Protein AF-0000000079448900 (afdb_homodimer)

InterPro domains:
  IPR000072 PDGF/VEGF domain [PF00341] (24-99)
  IPR000072 PDGF/VEGF domain [PS50278] (11-104)
  IPR000072 PDGF/VEGF domain [SM00141] (22-101)
  IPR023581 Platelet-derived growth factor, conserved site [PS00249] (47-59)
  IPR029034 Cystine-knot cytokine [G3DSA:2.10.90.10] (6-102)
  IPR029034 Cystine-knot cytokine [SSF57501] (11-101)
  IPR036841 Vascular endothelial growth factor, heparin-binding domain superfamily [G3DSA:2.10.160.10] (103-142)
  IPR036841 Vascular endothelial growth factor, heparin-binding domain superfamily [SSF57593] (98-142)
  IPR050507 Platelet-derived/Vascular endothelial growth factor [PTHR12025] (9-101)

Solvent-accessible surface area (backbone atoms only — not comparable to full-atom values): 15991 Å² total; per-residue (Å²): 134,82,76,76,78,76,83,73,80,69,72,56,44,48,45,68,60,40,36,71,65,12,40,46,30,53,36,65,42,69,42,50,43,48,78,79,35,56,82,57,40,54,82,53,40,43,57,44,25,38,63,35,33,37,47,39,49,33,49,98,43,88,64,36,35,52,26,56,77,35,69,49,77,44,37,37,36,31,32,36,36,92,82,44,51,80,37,79,44,78,44,75,28,33,76,31,41,44,69,37,73,60,64,77,78,56,91,45,89,57,33,38,63,35,77,76,74,52,44,66,40,49,66,68,54,54,63,60,27,46,76,72,74,38,71,56,32,84,84,76,53,83,134,80,76,77,79,76,83,74,79,69,72,56,44,49,44,67,60,41,37,71,66,12,41,48,30,54,37,65,42,68,42,51,42,49,77,80,35,56,79,58,39,54,83,56,39,44,56,45,24,36,63,35,33,35,48,39,50,33,50,98,42,89,66,35,36,52,29,56,76,34,69,48,77,44,36,36,34,32,32,37,37,89,82,45,50,81,38,79,45,80,44,76,28,32,74,32,41,44,67,37,74,60,63,76,78,55,91,47,89,55,35,39,63,35,79,76,74,52,42,67,39,49,67,69,54,52,63,61,28,45,76,72,74,38,71,56,32,82,85,77,52,84

Structure (mmCIF, N/CA/C/O backbone):
data_AF-0000000079448900-model_v1
#
loop_
_entity.id
_entity.type
_entity.pdbx_description
1 polymer 'Platelet-derived growth factor (PDGF) family profile domain-containing protein'
#
loop_
_atom_site.group_PDB
_atom_site.id
_atom_site.type_symbol
_atom_site.label_atom_id
_atom_site.label_alt_id
_atom_site.label_comp_id
_atom_site.label_asym_id
_atom_site.label_entity_id
_atom_site.label_seq_id
_atom_site.pdbx_PDB_ins_code
_atom_site.Cartn_x
_atom_site.Cartn_y
_atom_site.Cartn_z
_atom_site.occupancy
_atom_site.B_iso_or_equiv
_atom_site.auth_seq_id
_atom_site.auth_comp_id
_atom_site.auth_asym_id
_atom_site.auth_atom_id
_atom_site.pdbx_PDB_model_num
ATOM 1 N N . SER A 1 1 ? -26.781 -28.422 -27.047 1 25.45 1 SER A N 1
ATOM 2 C CA . SER A 1 1 ? -25.547 -28.766 -26.375 1 25.45 1 SER A CA 1
ATOM 3 C C . SER A 1 1 ? -24.594 -27.578 -26.312 1 25.45 1 SER A C 1
ATOM 5 O O . SER A 1 1 ? -24 -27.203 -27.328 1 25.45 1 SER A O 1
ATOM 7 N N . GLY A 1 2 ? -24.797 -26.469 -25.703 1 30.3 2 GLY A N 1
ATOM 8 C CA . GLY A 1 2 ? -24.203 -25.141 -25.734 1 30.3 2 GLY A CA 1
ATOM 9 C C . GLY A 1 2 ? -22.766 -25.125 -25.25 1 30.3 2 GLY A C 1
ATOM 10 O O . GLY A 1 2 ? -22.469 -25.594 -24.156 1 30.3 2 GLY A O 1
ATOM 11 N N . VAL A 1 3 ? -21.75 -25.25 -26.219 1 35.22 3 VAL A N 1
ATOM 12 C CA . VAL A 1 3 ? -20.312 -25.297 -25.984 1 35.22 3 VAL A CA 1
ATOM 13 C C . VAL A 1 3 ? -19.906 -24.188 -25.016 1 35.22 3 VAL A C 1
ATOM 15 O O . VAL A 1 3 ? -20.391 -23.047 -25.141 1 35.22 3 VAL A O 1
ATOM 18 N N . PRO A 1 4 ? -19.625 -24.391 -23.734 1 40.16 4 PRO A N 1
ATOM 19 C CA . PRO A 1 4 ? -19.156 -23.328 -22.828 1 40.16 4 PRO A CA 1
ATOM 20 C C . PRO A 1 4 ? -18.078 -22.453 -23.453 1 40.16 4 PRO A C 1
ATOM 22 O O . PRO A 1 4 ? -17.312 -22.922 -24.297 1 40.16 4 PRO A O 1
ATOM 25 N N . GLY A 1 5 ? -18.266 -21.172 -23.781 1 36.78 5 GLY A N 1
ATOM 26 C CA . GLY A 1 5 ? -17.375 -20.172 -24.359 1 36.78 5 GLY A CA 1
ATOM 27 C C . GLY A 1 5 ? -15.922 -20.344 -23.953 1 36.78 5 GLY A C 1
ATOM 28 O O . GLY A 1 5 ? -15.641 -20.953 -22.906 1 36.78 5 GLY A O 1
ATOM 29 N N . GLY A 1 6 ? -14.891 -20.422 -24.875 1 36.66 6 GLY A N 1
ATOM 30 C CA . GLY A 1 6 ? -13.445 -20.547 -24.891 1 36.66 6 GLY A CA 1
ATOM 31 C C . GLY A 1 6 ? -12.766 -19.812 -23.75 1 36.66 6 GLY A C 1
ATOM 32 O O . GLY A 1 6 ? -13.25 -18.766 -23.297 1 36.66 6 GLY A O 1
ATOM 33 N N . ALA A 1 7 ? -12.227 -20.359 -22.719 1 43.84 7 ALA A N 1
ATOM 34 C CA . ALA A 1 7 ? -11.242 -19.781 -21.812 1 43.84 7 ALA A CA 1
ATOM 35 C C . ALA A 1 7 ? -10.391 -18.734 -22.516 1 43.84 7 ALA A C 1
ATOM 37 O O . ALA A 1 7 ? -9.625 -19.062 -23.438 1 43.84 7 ALA A O 1
ATOM 38 N N . GLY A 1 8 ? -10.766 -17.531 -23 1 42.56 8 GLY A N 1
ATOM 39 C CA . GLY A 1 8 ? -10.031 -16.484 -23.688 1 42.56 8 GLY A CA 1
ATOM 40 C C . GLY A 1 8 ? -8.578 -16.406 -23.266 1 42.56 8 GLY A C 1
ATOM 41 O O . GLY A 1 8 ? -8.258 -16.516 -22.078 1 42.56 8 GLY A O 1
ATOM 42 N N . HIS A 1 9 ? -7.629 -16.859 -24.062 1 51.09 9 HIS A N 1
ATOM 43 C CA . HIS A 1 9 ? -6.176 -16.766 -24 1 51.09 9 HIS A CA 1
ATOM 44 C C . HIS A 1 9 ? -5.746 -15.391 -23.469 1 51.09 9 HIS A C 1
ATOM 46 O O . HIS A 1 9 ? -5.914 -14.383 -24.156 1 51.09 9 HIS A O 1
ATOM 52 N N . GLN A 1 10 ? -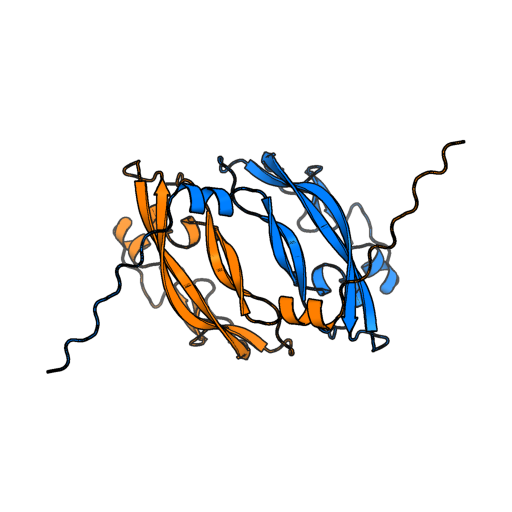5.984 -14.992 -22.344 1 66.12 10 GLN A N 1
ATOM 53 C CA . GLN A 1 10 ? -5.504 -13.695 -21.891 1 66.12 10 GLN A CA 1
ATOM 54 C C . GLN A 1 10 ? -4.008 -13.531 -22.141 1 66.12 10 GLN A C 1
ATOM 56 O O . GLN A 1 10 ? -3.211 -14.391 -21.766 1 66.12 10 GLN A O 1
ATOM 61 N N . GLU A 1 11 ? -3.645 -12.812 -23.188 1 82.56 11 GLU A N 1
ATOM 62 C CA . GLU A 1 11 ? -2.268 -12.461 -23.516 1 82.56 11 GLU A CA 1
ATOM 63 C C . GLU A 1 11 ? -1.501 -12 -22.281 1 82.56 11 GLU A C 1
ATOM 65 O O . GLU A 1 11 ? -2.039 -11.266 -21.453 1 82.56 11 GLU A O 1
ATOM 70 N N . ALA A 1 12 ? -0.331 -12.617 -22.156 1 90.56 12 ALA A N 1
ATOM 71 C CA . ALA A 1 12 ? 0.548 -12.25 -21.047 1 90.56 12 ALA A CA 1
ATOM 72 C C . ALA A 1 12 ? 1.071 -10.828 -21.219 1 90.56 12 ALA A C 1
ATOM 74 O O . ALA A 1 12 ? 1.365 -10.391 -22.328 1 90.56 12 ALA A O 1
ATOM 75 N N . GLN A 1 13 ? 0.988 -10.086 -20.188 1 93.88 13 GLN A N 1
ATOM 76 C CA . GLN A 1 13 ? 1.679 -8.805 -20.203 1 93.88 13 GLN A CA 1
ATOM 77 C C . GLN A 1 13 ? 3.182 -8.984 -20.391 1 93.88 13 GLN A C 1
ATOM 79 O O . GLN A 1 13 ? 3.811 -9.758 -19.656 1 93.88 13 GLN A O 1
ATOM 84 N N . GLY A 1 14 ? 3.736 -8.328 -21.344 1 94.88 14 GLY A N 1
ATOM 85 C CA . GLY A 1 14 ? 5.141 -8.484 -21.688 1 94.88 14 GLY A CA 1
ATOM 86 C C . GLY A 1 14 ? 6.078 -8.047 -20.578 1 94.88 14 GLY A C 1
ATOM 87 O O . GLY A 1 14 ? 5.734 -7.168 -19.781 1 94.88 14 GLY A O 1
ATOM 88 N N . TRP A 1 15 ? 7.219 -8.531 -20.609 1 93.25 15 TRP A N 1
ATOM 89 C CA . TRP A 1 15 ? 8.203 -8.297 -19.562 1 93.25 15 TRP A CA 1
ATOM 90 C C . TRP A 1 15 ? 8.539 -6.816 -19.438 1 93.25 15 TRP A C 1
ATOM 92 O O . TRP A 1 15 ? 8.602 -6.277 -18.344 1 93.25 15 TRP A O 1
ATOM 102 N N . MET A 1 16 ? 8.789 -6.195 -20.531 1 94.94 16 MET A N 1
ATOM 103 C CA . MET A 1 16 ? 9.18 -4.793 -20.5 1 94.94 16 MET A CA 1
ATOM 104 C C . MET A 1 16 ? 8.078 -3.932 -19.891 1 94.94 16 MET A C 1
ATOM 106 O O . MET A 1 16 ? 8.359 -2.984 -19.156 1 94.94 16 MET A O 1
ATOM 110 N N . GLU A 1 17 ? 6.895 -4.25 -20.234 1 95.5 17 GLU A N 1
ATOM 111 C CA . GLU A 1 17 ? 5.762 -3.506 -19.688 1 95.5 17 GLU A CA 1
ATOM 112 C C . GLU A 1 17 ? 5.648 -3.715 -18.188 1 95.5 17 GLU A C 1
ATOM 114 O O . GLU A 1 17 ? 5.477 -2.754 -17.422 1 95.5 17 GLU A O 1
ATOM 119 N N . VAL A 1 18 ? 5.766 -4.973 -17.812 1 96.12 18 VAL A N 1
ATOM 120 C CA . VAL A 1 18 ? 5.684 -5.301 -16.391 1 96.12 18 VAL A CA 1
ATOM 121 C C . VAL A 1 18 ? 6.805 -4.598 -15.633 1 96.12 18 VAL A C 1
ATOM 123 O O . VAL A 1 18 ? 6.57 -3.994 -14.578 1 96.12 18 VAL A O 1
ATOM 126 N N . TYR A 1 19 ? 7.992 -4.582 -16.203 1 94.62 19 TYR A N 1
ATOM 127 C CA . TYR A 1 19 ? 9.156 -3.975 -15.57 1 94.62 19 TYR A CA 1
ATOM 128 C C . TYR A 1 19 ? 8.977 -2.465 -15.445 1 94.62 19 TYR A C 1
ATOM 130 O O . TYR A 1 19 ? 9.203 -1.895 -14.383 1 94.62 19 TYR A O 1
ATOM 138 N N . ASN A 1 20 ? 8.555 -1.821 -16.469 1 96.44 20 ASN A N 1
ATOM 139 C CA . ASN A 1 20 ? 8.414 -0.37 -16.5 1 96.44 20 ASN A CA 1
ATOM 140 C C . ASN A 1 20 ? 7.371 0.111 -15.492 1 96.44 20 ASN A C 1
ATOM 142 O O . ASN A 1 20 ? 7.508 1.194 -14.922 1 96.44 20 ASN A O 1
ATOM 146 N N . ARG A 1 21 ? 6.477 -0.696 -15.219 1 97.25 21 ARG A N 1
ATOM 147 C CA . ARG A 1 21 ? 5.387 -0.298 -14.328 1 97.25 21 ARG A CA 1
ATOM 148 C C . ARG A 1 21 ? 5.691 -0.674 -12.883 1 97.25 21 ARG A C 1
ATOM 150 O O . ARG A 1 21 ? 4.953 -0.302 -11.969 1 97.25 21 ARG A O 1
ATOM 157 N N . SER A 1 22 ? 6.781 -1.406 -12.758 1 97.31 22 SER A N 1
ATOM 158 C CA . SER A 1 22 ? 6.957 -1.938 -11.406 1 97.31 22 SER A CA 1
ATOM 159 C C . SER A 1 22 ? 8.234 -1.413 -10.766 1 97.31 22 SER A C 1
ATOM 161 O O . SER A 1 22 ? 8.43 -1.548 -9.555 1 97.31 22 SER A O 1
ATOM 163 N N . PHE A 1 23 ? 9.109 -0.815 -11.578 1 96.62 23 PHE A N 1
ATOM 164 C CA . PHE A 1 23 ? 10.375 -0.34 -11.023 1 96.62 23 PHE A CA 1
ATOM 165 C C . PHE A 1 23 ? 10.141 0.822 -10.062 1 96.62 23 PHE A C 1
ATOM 167 O O . PHE A 1 23 ? 9.102 1.484 -10.125 1 96.62 23 PHE A O 1
ATOM 174 N N . CYS A 1 24 ? 11.062 1.11 -9.219 1 97.69 24 CYS A N 1
ATOM 175 C CA . CYS A 1 24 ? 11.039 2.152 -8.195 1 97.69 24 CYS A CA 1
ATOM 176 C C . CYS A 1 24 ? 10.742 3.514 -8.812 1 97.69 24 CYS A C 1
ATOM 178 O O . CYS A 1 24 ? 11.57 4.066 -9.539 1 97.69 24 CYS A O 1
ATOM 180 N N . GLN A 1 25 ? 9.562 4.059 -8.5 1 98.19 25 GLN A N 1
ATOM 181 C CA . GLN A 1 25 ? 9.102 5.336 -9.039 1 98.19 25 GLN A CA 1
ATOM 182 C C . GLN A 1 25 ? 7.941 5.891 -8.219 1 98.19 25 GLN A C 1
ATOM 184 O O . GLN A 1 25 ? 7.309 5.16 -7.453 1 98.19 25 GLN A O 1
ATOM 189 N N . PRO A 1 26 ? 7.699 7.203 -8.328 1 98.38 26 PRO A N 1
ATOM 190 C CA . PRO A 1 26 ? 6.496 7.734 -7.684 1 98.38 26 PRO A CA 1
ATOM 191 C C . PRO A 1 26 ? 5.211 7.145 -8.258 1 98.38 26 PRO A C 1
ATOM 193 O O . PRO A 1 26 ? 5.016 7.137 -9.477 1 98.38 26 PRO A O 1
ATOM 196 N N . LYS A 1 27 ? 4.391 6.625 -7.465 1 98.31 27 LYS A N 1
ATOM 197 C CA . LYS A 1 27 ? 3.107 6.055 -7.867 1 98.31 27 LYS A CA 1
ATOM 198 C C . LYS A 1 27 ? 1.989 6.504 -6.93 1 98.31 27 LYS A C 1
ATOM 200 O O . LYS A 1 27 ? 2.227 6.754 -5.746 1 98.31 27 LYS A O 1
ATOM 205 N N . GLU A 1 28 ? 0.885 6.645 -7.469 1 97.38 28 GLU A N 1
ATOM 206 C CA . GLU A 1 28 ? -0.26 7.023 -6.645 1 97.38 28 GLU A CA 1
ATOM 207 C C . GLU A 1 28 ? -0.663 5.895 -5.703 1 97.38 28 GLU A C 1
ATOM 209 O O . GLU A 1 28 ? -0.741 4.734 -6.117 1 97.38 28 GLU A O 1
ATOM 214 N N . MET A 1 29 ? -0.898 6.207 -4.496 1 97.44 29 MET A N 1
ATOM 215 C CA . MET A 1 29 ? -1.4 5.266 -3.5 1 97.44 29 MET A CA 1
ATOM 216 C C . MET A 1 29 ? -2.312 5.965 -2.496 1 97.44 29 MET A C 1
ATOM 218 O O . MET A 1 29 ? -2.326 7.195 -2.418 1 97.44 29 MET A O 1
ATOM 222 N N . LEU A 1 30 ? -3.051 5.164 -1.856 1 97.44 30 LEU A N 1
ATOM 223 C CA . LEU A 1 30 ? -3.98 5.723 -0.88 1 97.44 30 LEU A CA 1
ATOM 224 C C . LEU A 1 30 ? -3.361 5.742 0.513 1 97.44 30 LEU A C 1
ATOM 226 O O . LEU A 1 30 ? -2.805 4.738 0.962 1 97.44 30 LEU A O 1
ATOM 230 N N . VAL A 1 31 ? -3.404 6.887 1.192 1 94.56 31 VAL A N 1
ATOM 231 C CA . VAL A 1 31 ? -2.803 7.074 2.51 1 94.56 31 VAL A CA 1
ATOM 232 C C . VAL A 1 31 ? -3.861 7.555 3.498 1 94.56 31 VAL A C 1
ATOM 234 O O . VAL A 1 31 ? -4.555 8.539 3.244 1 94.56 31 VAL A O 1
ATOM 237 N N . PRO A 1 32 ? -3.988 6.812 4.617 1 92.19 32 PRO A N 1
ATOM 238 C CA . PRO A 1 32 ? -4.938 7.305 5.621 1 92.19 32 PRO A CA 1
ATOM 239 C C . PRO A 1 32 ? -4.609 8.711 6.105 1 92.19 32 PRO A C 1
ATOM 241 O O . PRO A 1 32 ? -3.457 9 6.434 1 92.19 32 PRO A O 1
ATOM 244 N N . VAL A 1 33 ? -5.609 9.555 6.188 1 90.25 33 VAL A N 1
ATOM 245 C CA . VAL A 1 33 ? -5.41 10.93 6.641 1 90.25 33 VAL A CA 1
ATOM 246 C C . VAL A 1 33 ? -4.871 10.922 8.07 1 90.25 33 VAL A C 1
ATOM 248 O O . VAL A 1 33 ? -4.023 11.75 8.422 1 90.25 33 VAL A O 1
ATOM 251 N N . SER A 1 34 ? -5.301 9.961 8.828 1 85 34 SER A N 1
ATOM 252 C CA . SER A 1 34 ? -4.926 9.883 10.234 1 85 34 SER A CA 1
ATOM 253 C C . SER A 1 34 ? -3.441 9.586 10.398 1 85 34 SER A C 1
ATOM 255 O O . SER A 1 34 ? -2.848 9.898 11.43 1 85 34 SER A O 1
ATOM 257 N N . GLU A 1 35 ? -2.889 8.891 9.43 1 84.19 35 GLU A N 1
ATOM 258 C CA . GLU A 1 35 ? -1.455 8.617 9.477 1 84.19 35 GLU A CA 1
ATOM 259 C C . GLU A 1 35 ? -0.642 9.875 9.188 1 84.19 35 GLU A C 1
ATOM 261 O O . GLU A 1 35 ? 0.43 10.078 9.758 1 84.19 35 GLU A O 1
ATOM 266 N N . GLU A 1 36 ? -1.13 10.695 8.312 1 86.62 36 GLU A N 1
ATOM 267 C CA . GLU A 1 36 ? -0.446 11.922 7.906 1 86.62 36 GLU A CA 1
ATOM 268 C C . GLU A 1 36 ? -0.714 13.055 8.891 1 86.62 36 GLU A C 1
ATOM 270 O O . GLU A 1 36 ? 0.127 13.938 9.07 1 86.62 36 GLU A O 1
ATOM 275 N N . HIS A 1 37 ? -1.922 13.016 9.445 1 83.5 37 HIS A N 1
ATOM 276 C CA . HIS A 1 37 ? -2.365 14.039 10.375 1 83.5 37 HIS A CA 1
ATOM 277 C C . HIS A 1 37 ? -2.955 13.422 11.641 1 83.5 37 HIS A C 1
ATOM 279 O O . HIS A 1 37 ? -4.16 13.523 11.875 1 83.5 37 HIS A O 1
ATOM 285 N N . PRO A 1 38 ? -2.061 12.859 12.391 1 76.12 38 PRO A N 1
ATOM 286 C CA . PRO A 1 38 ? -2.535 12.141 13.578 1 76.12 38 PRO A CA 1
ATOM 287 C C . PRO A 1 38 ? -3.314 13.039 14.531 1 76.12 38 PRO A C 1
ATOM 289 O O . PRO A 1 38 ? -4.156 12.547 15.289 1 76.12 38 PRO A O 1
ATOM 292 N N . ALA A 1 39 ? -2.906 14.242 14.586 1 69.19 39 ALA A N 1
ATOM 293 C CA . ALA A 1 39 ? -3.549 15.172 15.516 1 69.19 39 ALA A CA 1
ATOM 294 C C . ALA A 1 39 ? -4.969 15.492 15.07 1 69.19 39 ALA A C 1
ATOM 296 O O . ALA A 1 39 ? -5.789 15.953 15.867 1 69.19 39 ALA A O 1
ATOM 297 N N . GLU A 1 40 ? -5.156 15.398 13.75 1 62.69 40 GLU A N 1
ATOM 298 C CA . GLU A 1 40 ? -6.477 15.727 13.227 1 62.69 40 GLU A CA 1
ATOM 299 C C . GLU A 1 40 ? -7.48 14.609 13.523 1 62.69 40 GLU A C 1
ATOM 301 O O . GLU A 1 40 ? -8.633 14.688 13.094 1 62.69 40 GLU A O 1
ATOM 306 N N . VAL A 1 41 ? -7.074 13.594 14.219 1 54.09 41 VAL A N 1
ATOM 307 C CA . VAL A 1 41 ? -7.703 12.289 14.375 1 54.09 41 VAL A CA 1
ATOM 308 C C . VAL A 1 41 ? -9.148 12.461 14.844 1 54.09 41 VAL A C 1
ATOM 310 O O . VAL A 1 41 ? -9.844 11.477 15.102 1 54.09 41 VAL A O 1
ATOM 313 N N . GLU A 1 42 ? -9.547 13.719 15.133 1 54.66 42 GLU A N 1
ATOM 314 C CA . GLU A 1 42 ? -10.938 13.367 15.406 1 54.66 42 GLU A CA 1
ATOM 315 C C . GLU A 1 42 ? -11.586 12.711 14.188 1 54.66 42 GLU A C 1
ATOM 317 O O . GLU A 1 42 ? -11.68 13.32 13.125 1 54.66 42 GLU A O 1
ATOM 322 N N . HIS A 1 43 ? -11.469 11.305 14.203 1 55.88 43 HIS A N 1
ATOM 323 C CA . HIS A 1 43 ? -11.672 10.07 13.461 1 55.88 43 HIS A CA 1
ATOM 324 C C . HIS A 1 43 ? -12.594 10.289 12.266 1 55.88 43 HIS A C 1
ATOM 326 O O . HIS A 1 43 ? -12.664 9.445 11.367 1 55.88 43 HIS A O 1
ATOM 332 N N . LEU A 1 44 ? -13.133 11.711 12.156 1 68.94 44 LEU A N 1
ATOM 333 C CA . LEU A 1 44 ? -14.203 11.594 11.172 1 68.94 44 LEU A CA 1
ATOM 334 C C . LEU A 1 44 ? -13.914 12.461 9.953 1 68.94 44 LEU A C 1
ATOM 336 O O . LEU A 1 44 ? -14.484 13.547 9.812 1 68.94 44 LEU A O 1
ATOM 340 N N . LEU A 1 45 ? -12.719 12.398 9.328 1 81.94 45 LEU A N 1
ATOM 341 C CA . LEU A 1 45 ? -12.562 13.156 8.094 1 81.94 45 LEU A CA 1
ATOM 342 C C . LEU A 1 45 ? -13.047 12.352 6.895 1 81.94 45 LEU A C 1
ATOM 344 O O . LEU A 1 45 ? -13.016 11.117 6.918 1 81.94 45 LEU A O 1
ATOM 348 N N . ALA A 1 46 ? -13.641 13.172 6.039 1 88.19 46 ALA A N 1
ATOM 349 C CA . ALA A 1 46 ? -14.102 12.586 4.781 1 88.19 46 ALA A CA 1
ATOM 350 C C . ALA A 1 46 ? -13.414 13.25 3.59 1 88.19 46 ALA A C 1
ATOM 352 O O . ALA A 1 46 ? -13.555 14.461 3.381 1 88.19 46 ALA A O 1
ATOM 353 N N . PRO A 1 47 ? -12.766 12.508 2.734 1 91.31 47 PRO A N 1
ATOM 354 C CA . PRO A 1 47 ? -12.477 11.086 2.926 1 91.31 47 PRO A CA 1
ATOM 355 C C . PRO A 1 47 ? -11.438 10.836 4.02 1 91.31 47 PRO A C 1
ATOM 357 O O . PRO A 1 47 ? -10.742 11.766 4.438 1 91.31 47 PRO A O 1
ATOM 360 N N . SER A 1 48 ? -11.43 9.586 4.484 1 90.81 48 SER A N 1
ATOM 361 C CA . SER A 1 48 ? -10.5 9.234 5.559 1 90.81 48 SER A CA 1
ATOM 362 C C . SER A 1 48 ? -9.141 8.836 5.004 1 90.81 48 SER A C 1
ATOM 364 O O . SER A 1 48 ? -8.195 8.594 5.766 1 90.81 48 SER A O 1
ATOM 366 N N . CYS A 1 49 ? -9.016 8.656 3.689 1 94.56 49 CYS A N 1
ATOM 367 C CA . CYS A 1 49 ? -7.746 8.438 3.012 1 94.56 49 CYS A CA 1
ATOM 368 C C . CYS A 1 49 ? -7.637 9.305 1.766 1 94.56 49 CYS A C 1
ATOM 370 O O . CYS A 1 49 ? -8.648 9.789 1.249 1 94.56 49 CYS A O 1
ATOM 372 N N . VAL A 1 50 ? -6.43 9.57 1.318 1 96.19 50 VAL A N 1
ATOM 373 C CA . VAL A 1 50 ? -6.234 10.461 0.18 1 96.19 50 VAL A CA 1
ATOM 374 C C . VAL A 1 50 ? -5.23 9.844 -0.793 1 96.19 50 VAL A C 1
ATOM 376 O O . VAL A 1 50 ? -4.348 9.086 -0.388 1 96.19 50 VAL A O 1
ATOM 379 N N . PRO A 1 51 ? -5.434 10.094 -2.096 1 97.81 51 PRO A N 1
ATOM 380 C CA . PRO A 1 51 ? -4.461 9.641 -3.092 1 97.81 51 PRO A CA 1
ATOM 381 C C . PRO A 1 51 ? -3.203 10.508 -3.121 1 97.81 51 PRO A C 1
ATOM 383 O O . PRO A 1 51 ? -3.291 11.727 -3.311 1 97.81 51 PRO A O 1
ATOM 386 N N . LEU A 1 52 ? -2.08 9.922 -2.887 1 97.88 52 LEU A N 1
ATOM 387 C CA . LEU A 1 52 ? -0.801 10.617 -2.908 1 97.88 52 LEU A CA 1
ATOM 388 C C . LEU A 1 52 ? 0.214 9.875 -3.764 1 97.88 52 LEU A C 1
ATOM 390 O O . LEU A 1 52 ? 0.197 8.641 -3.82 1 97.88 52 LEU A O 1
ATOM 394 N N . ARG A 1 53 ? 1.017 10.641 -4.379 1 98.06 53 ARG A N 1
ATOM 395 C CA . ARG A 1 53 ? 2.148 10.008 -5.047 1 98.06 53 ARG A CA 1
ATOM 396 C C . ARG A 1 53 ? 3.275 9.719 -4.059 1 98.06 53 ARG A C 1
ATOM 398 O O . ARG A 1 53 ? 3.793 10.633 -3.414 1 98.06 53 ARG A O 1
ATOM 405 N N . ARG A 1 54 ? 3.635 8.445 -3.926 1 97.56 54 ARG A N 1
ATOM 406 C CA . ARG A 1 54 ? 4.715 7.988 -3.055 1 97.56 54 ARG A CA 1
ATOM 407 C C . ARG A 1 54 ? 5.617 6.992 -3.775 1 97.56 54 ARG A C 1
ATOM 409 O O . ARG A 1 54 ? 5.168 6.277 -4.672 1 97.56 54 ARG A O 1
ATOM 416 N N . CYS A 1 55 ? 6.848 7.004 -3.379 1 97.5 55 CYS A N 1
ATOM 417 C CA . CYS A 1 55 ? 7.781 6.066 -3.992 1 97.5 55 CYS A CA 1
ATOM 418 C C . CYS A 1 55 ? 7.383 4.625 -3.693 1 97.5 55 CYS A C 1
ATOM 420 O O . CYS A 1 55 ? 7.23 4.246 -2.531 1 97.5 55 CYS A O 1
ATOM 422 N N . ALA A 1 56 ? 7.188 3.857 -4.727 1 97.31 56 ALA A N 1
ATOM 423 C CA . ALA A 1 56 ? 6.809 2.449 -4.664 1 97.31 56 ALA A CA 1
ATOM 424 C C . ALA A 1 56 ? 7.469 1.652 -5.785 1 97.31 56 ALA A C 1
ATOM 426 O O . ALA A 1 56 ? 7.996 2.23 -6.738 1 97.31 56 ALA A O 1
ATOM 427 N N . GLY A 1 57 ? 7.34 0.368 -5.625 1 96.19 57 GLY A N 1
ATOM 428 C CA . GLY A 1 57 ? 7.961 -0.518 -6.602 1 96.19 57 GLY A CA 1
ATOM 429 C C . GLY A 1 57 ? 9.188 -1.233 -6.062 1 96.19 57 GLY A C 1
ATOM 430 O O . GLY A 1 57 ? 9.461 -1.179 -4.863 1 96.19 57 GLY A O 1
ATOM 431 N N . CYS A 1 58 ? 9.828 -1.983 -7.004 1 94.88 58 CYS A N 1
ATOM 432 C CA . CYS A 1 58 ? 10.938 -2.832 -6.57 1 94.88 58 CYS A CA 1
ATOM 433 C C . CYS A 1 58 ? 12.242 -2.404 -7.227 1 94.88 58 CYS A C 1
ATOM 435 O O . CYS A 1 58 ? 12.234 -1.724 -8.258 1 94.88 58 CYS A O 1
ATOM 437 N N . CYS A 1 59 ? 13.312 -2.723 -6.566 1 93.75 59 CYS A N 1
ATOM 438 C CA . CYS A 1 59 ? 14.664 -2.471 -7.055 1 93.75 59 CYS A CA 1
ATOM 439 C C . CYS A 1 59 ? 15.281 -3.74 -7.633 1 93.75 59 CYS A C 1
ATOM 441 O O . CYS A 1 59 ? 14.703 -4.824 -7.512 1 93.75 59 CYS A O 1
ATOM 443 N N . ALA A 1 60 ? 16.375 -3.625 -8.398 1 85.75 60 ALA A N 1
ATOM 444 C CA . ALA A 1 60 ? 17.031 -4.758 -9.039 1 85.75 60 ALA A CA 1
ATOM 445 C C . ALA A 1 60 ? 17.641 -5.699 -8 1 85.75 60 ALA A C 1
ATOM 447 O O . ALA A 1 60 ? 17.719 -6.91 -8.227 1 85.75 60 ALA A O 1
ATOM 448 N N . ASP A 1 61 ? 18 -5.09 -6.926 1 81.56 61 ASP A N 1
ATOM 449 C CA . ASP A 1 61 ? 18.656 -5.859 -5.863 1 81.56 61 ASP A CA 1
ATOM 450 C C . ASP A 1 61 ? 17.828 -5.832 -4.582 1 81.56 61 ASP A C 1
ATOM 452 O O . ASP A 1 61 ? 17.25 -4.793 -4.227 1 81.56 61 ASP A O 1
ATOM 456 N N . GLU A 1 62 ? 17.766 -6.941 -3.916 1 77.44 62 GLU A N 1
ATOM 457 C CA . GLU A 1 62 ? 16.984 -7.055 -2.688 1 77.44 62 GLU A CA 1
ATOM 458 C C . GLU A 1 62 ? 17.578 -6.195 -1.575 1 77.44 62 GLU A C 1
ATOM 460 O O . GLU A 1 62 ? 16.891 -5.816 -0.633 1 77.44 62 GLU A O 1
ATOM 465 N N . GLY A 1 63 ? 18.859 -5.938 -1.728 1 82.81 63 GLY A N 1
ATOM 466 C CA . GLY A 1 63 ? 19.516 -5.102 -0.736 1 82.81 63 GLY A CA 1
ATOM 467 C C . GLY A 1 63 ? 19.188 -3.627 -0.896 1 82.81 63 GLY A C 1
ATOM 468 O O . GLY A 1 63 ? 19.594 -2.807 -0.062 1 82.81 63 GLY A O 1
ATOM 469 N N . LEU A 1 64 ? 18.547 -3.314 -1.946 1 88.88 64 LEU A N 1
ATOM 470 C CA . LEU A 1 64 ? 18.234 -1.918 -2.223 1 88.88 64 LEU A CA 1
ATOM 471 C C . LEU A 1 64 ? 16.797 -1.603 -1.818 1 88.88 64 LEU A C 1
ATOM 473 O O . LEU A 1 64 ? 15.938 -2.49 -1.81 1 88.88 64 LEU A O 1
ATOM 477 N N . GLN A 1 65 ? 16.562 -0.388 -1.382 1 91.19 65 GLN A N 1
ATOM 478 C CA . GLN A 1 65 ? 15.234 0.099 -1.032 1 91.19 65 GLN A CA 1
ATOM 479 C C . GLN A 1 65 ? 14.836 1.291 -1.899 1 91.19 65 GLN A C 1
ATOM 481 O O . GLN A 1 65 ? 15.68 2.123 -2.24 1 91.19 65 GLN A O 1
ATOM 486 N N . CYS A 1 66 ? 13.609 1.372 -2.285 1 94.69 66 CYS A N 1
ATOM 487 C CA . CYS A 1 66 ? 13.062 2.477 -3.066 1 94.69 66 CYS A CA 1
ATOM 488 C C . CYS A 1 66 ? 12.742 3.67 -2.174 1 94.69 66 CYS A C 1
ATOM 490 O O . CYS A 1 66 ? 11.82 3.607 -1.352 1 94.69 66 CYS A O 1
ATOM 492 N N . VAL A 1 67 ? 13.531 4.809 -2.33 1 93.81 67 VAL A N 1
ATOM 493 C CA . VAL A 1 67 ? 13.398 5.926 -1.401 1 93.81 67 VAL A CA 1
ATOM 494 C C . VAL A 1 67 ? 13.172 7.219 -2.18 1 93.81 67 VAL A C 1
ATOM 496 O O . VAL A 1 67 ? 13.633 7.359 -3.312 1 93.81 67 VAL A O 1
ATOM 499 N N . PRO A 1 68 ? 12.438 8.227 -1.596 1 93.94 68 PRO A N 1
ATOM 500 C CA . PRO A 1 68 ? 12.234 9.508 -2.277 1 93.94 68 PRO A CA 1
ATOM 501 C C . PRO A 1 68 ? 13.492 10.367 -2.301 1 93.94 68 PRO A C 1
ATOM 503 O O . PRO A 1 68 ? 14.258 10.375 -1.335 1 93.94 68 PRO A O 1
ATOM 506 N N . THR A 1 69 ? 13.695 11.039 -3.363 1 94.12 69 THR A N 1
ATOM 507 C CA . THR A 1 69 ? 14.812 11.977 -3.465 1 94.12 69 THR A CA 1
ATOM 508 C C . THR A 1 69 ? 14.305 13.398 -3.67 1 94.12 69 THR A C 1
ATOM 510 O O . THR A 1 69 ? 15.055 14.359 -3.518 1 94.12 69 THR A O 1
ATOM 513 N N . ARG A 1 70 ? 13.07 13.492 -4.082 1 96.31 70 ARG A N 1
ATOM 514 C CA . ARG A 1 70 ? 12.414 14.789 -4.227 1 96.31 70 ARG A CA 1
ATOM 515 C C . ARG A 1 70 ? 10.961 14.719 -3.756 1 96.31 70 ARG A C 1
ATOM 517 O O . ARG A 1 70 ? 10.266 13.734 -4.012 1 96.31 70 ARG A O 1
ATOM 524 N N . MET A 1 71 ? 10.617 15.75 -3.111 1 95.56 71 MET A N 1
ATOM 525 C CA . MET A 1 71 ? 9.266 15.789 -2.549 1 95.56 71 MET A CA 1
ATOM 526 C C . MET A 1 71 ? 8.68 17.188 -2.65 1 95.56 71 MET A C 1
ATOM 528 O O . MET A 1 71 ? 9.398 18.156 -2.893 1 95.56 71 MET A O 1
ATOM 532 N N . HIS A 1 72 ? 7.355 17.281 -2.533 1 95.62 72 HIS A N 1
ATOM 533 C CA . HIS A 1 72 ? 6.664 18.562 -2.488 1 95.62 72 HIS A CA 1
ATOM 534 C C . HIS A 1 72 ? 5.344 18.453 -1.738 1 95.62 72 HIS A C 1
ATOM 536 O O . HIS A 1 72 ? 4.844 17.344 -1.515 1 95.62 72 HIS A O 1
ATOM 542 N N . VAL A 1 73 ? 4.887 19.547 -1.388 1 95.81 73 VAL A N 1
ATOM 543 C CA . VAL A 1 73 ? 3.676 19.578 -0.574 1 95.81 73 VAL A CA 1
ATOM 544 C C . VAL A 1 73 ? 2.459 19.812 -1.468 1 95.81 73 VAL A C 1
ATOM 546 O O . VAL A 1 73 ? 2.506 20.641 -2.391 1 95.81 73 VAL A O 1
ATOM 549 N N . VAL A 1 74 ? 1.412 19.141 -1.232 1 96.31 74 VAL A N 1
ATOM 550 C CA . VAL A 1 74 ? 0.122 19.344 -1.885 1 96.31 74 VAL A CA 1
ATOM 551 C C . VAL A 1 74 ? -0.956 19.594 -0.834 1 96.31 74 VAL A C 1
ATOM 553 O O . VAL A 1 74 ? -0.843 19.141 0.305 1 96.31 74 VAL A O 1
ATOM 556 N N . VAL A 1 75 ? -1.893 20.359 -1.266 1 96 75 VAL A N 1
ATOM 557 C CA . VAL A 1 75 ? -2.996 20.641 -0.356 1 96 75 VAL A CA 1
ATOM 558 C C . VAL A 1 75 ? -4.281 20.016 -0.883 1 96 75 VAL A C 1
ATOM 560 O O . VAL A 1 75 ? -4.59 20.109 -2.072 1 96 75 VAL A O 1
ATOM 563 N N . MET A 1 76 ? -5.016 19.328 -0.042 1 94.94 76 MET A N 1
ATOM 564 C CA . MET A 1 76 ? -6.258 18.672 -0.42 1 94.94 76 MET A CA 1
ATOM 565 C C . MET A 1 76 ? -7.398 19.078 0.509 1 94.94 76 MET A C 1
ATOM 567 O O . MET A 1 76 ? -7.184 19.281 1.704 1 94.94 76 MET A O 1
ATOM 571 N N . GLU A 1 77 ? -8.539 19.141 -0.172 1 92.62 77 GLU A N 1
ATOM 572 C CA . GLU A 1 77 ? -9.734 19.469 0.593 1 92.62 77 GLU A CA 1
ATOM 573 C C . GLU A 1 77 ? -10.367 18.234 1.207 1 92.62 77 GLU A C 1
ATOM 575 O O . GLU A 1 77 ? -10.547 17.219 0.523 1 92.62 77 GLU A O 1
ATOM 580 N N . VAL A 1 78 ? -10.656 18.359 2.436 1 91 78 VAL A N 1
ATOM 581 C CA . VAL A 1 78 ? -11.367 17.297 3.148 1 91 78 VAL A CA 1
ATOM 582 C C . VAL A 1 78 ? -12.531 17.891 3.936 1 91 78 VAL A C 1
ATOM 584 O O . VAL A 1 78 ? -12.625 19.109 4.082 1 91 78 VAL A O 1
ATOM 587 N N . MET A 1 79 ? -13.375 17.031 4.297 1 87.81 79 MET A N 1
ATOM 588 C CA . MET A 1 79 ? -14.508 17.469 5.105 1 87.81 79 MET A CA 1
ATOM 589 C C . MET A 1 79 ? -14.469 16.844 6.492 1 87.81 79 MET A C 1
ATOM 591 O O . MET A 1 79 ? -14.102 15.672 6.637 1 87.81 79 MET A O 1
ATOM 595 N N . GLY A 1 80 ? -14.844 17.625 7.395 1 81 80 GLY A N 1
ATOM 596 C CA . GLY A 1 80 ? -15.016 17.094 8.742 1 81 80 GLY A CA 1
ATOM 597 C C . GLY A 1 80 ? -13.969 17.609 9.719 1 81 80 GLY A C 1
ATOM 598 O O . GLY A 1 80 ? -13.43 18.703 9.539 1 81 80 GLY A O 1
ATOM 599 N N . GLY A 1 81 ? -13.805 16.875 10.797 1 64.81 81 GLY A N 1
ATOM 600 C CA . GLY A 1 81 ? -12.898 17.266 11.859 1 64.81 81 GLY A CA 1
ATOM 601 C C . GLY A 1 81 ? -13.578 18.047 12.969 1 64.81 81 GLY A C 1
ATOM 602 O O . GLY A 1 81 ? -14.805 18.016 13.094 1 64.81 81 GLY A O 1
ATOM 603 N N . ARG A 1 82 ? -12.797 18.484 13.828 1 62.44 82 ARG A N 1
ATOM 604 C CA . ARG A 1 82 ? -13.266 19.156 15.031 1 62.44 82 ARG A CA 1
ATOM 605 C C . ARG A 1 82 ? -14.258 20.266 14.688 1 62.44 82 ARG A C 1
ATOM 607 O O . ARG A 1 82 ? -15.289 20.406 15.352 1 62.44 82 ARG A O 1
ATOM 614 N N . ALA A 1 83 ? -13.859 20.969 13.703 1 61.28 83 ALA A N 1
ATOM 615 C CA . ALA A 1 83 ? -14.664 22.156 13.422 1 61.28 83 ALA A CA 1
ATOM 616 C C . ALA A 1 83 ? -15.797 21.828 12.461 1 61.28 83 ALA A C 1
ATOM 618 O O . ALA A 1 83 ? -16.75 22.609 12.336 1 61.28 83 ALA A O 1
ATOM 619 N N . GLY A 1 84 ? -15.781 20.656 12.016 1 68.38 84 GLY A N 1
ATOM 620 C CA . GLY A 1 84 ? -16.766 20.375 10.984 1 68.38 84 GLY A CA 1
ATOM 621 C C . GLY A 1 84 ? -16.531 21.156 9.703 1 68.38 84 GLY A C 1
ATOM 622 O O . GLY A 1 84 ? -15.641 22 9.641 1 68.38 84 GLY A O 1
ATOM 623 N N . GLY A 1 85 ? -16.906 20.797 8.578 1 80.81 85 GLY A N 1
ATOM 624 C CA . GLY A 1 85 ? -16.859 21.562 7.344 1 80.81 85 GLY A CA 1
ATOM 625 C C . GLY A 1 85 ? -15.68 21.203 6.465 1 80.81 85 GLY A C 1
ATOM 626 O O . GLY A 1 85 ? -15.148 20.094 6.547 1 80.81 85 GLY A O 1
ATOM 627 N N . GLU A 1 86 ? -15.398 22.125 5.598 1 86.25 86 GLU A N 1
ATOM 628 C CA . GLU A 1 86 ? -14.32 21.969 4.629 1 86.25 86 GLU A CA 1
ATOM 629 C C . GLU A 1 86 ? -12.977 22.375 5.227 1 86.25 86 GLU A C 1
ATOM 631 O O . GLU A 1 86 ? -12.867 23.406 5.883 1 86.25 86 GLU A O 1
ATOM 636 N N . ARG A 1 87 ? -12.062 21.5 5.012 1 87.5 87 ARG A N 1
ATOM 637 C CA . ARG A 1 87 ? -10.711 21.766 5.496 1 87.5 87 ARG A CA 1
ATOM 638 C C . ARG A 1 87 ? -9.68 21.469 4.414 1 87.5 87 ARG A C 1
ATOM 640 O O . ARG A 1 87 ? -9.859 20.562 3.604 1 87.5 87 ARG A O 1
ATOM 647 N N . ASN A 1 88 ? -8.688 22.328 4.461 1 90 88 ASN A N 1
ATOM 648 C CA . ASN A 1 88 ? -7.547 22.094 3.582 1 90 88 ASN A CA 1
ATOM 649 C C . ASN A 1 88 ? -6.352 21.531 4.352 1 90 88 ASN A C 1
ATOM 651 O O . ASN A 1 88 ? -5.848 22.172 5.273 1 90 88 ASN A O 1
ATOM 655 N N . LEU A 1 89 ? -5.992 20.391 3.998 1 89.5 89 LEU A N 1
ATOM 656 C CA . LEU A 1 89 ? -4.879 19.75 4.684 1 89.5 89 LEU A CA 1
ATOM 657 C C . LEU A 1 89 ? -3.682 19.594 3.754 1 89.5 89 LEU A C 1
ATOM 659 O O . LEU A 1 89 ? -3.844 19.281 2.57 1 89.5 89 LEU A O 1
ATOM 663 N N . ALA A 1 90 ? -2.5 19.781 4.297 1 92.88 90 ALA A N 1
ATOM 664 C CA . ALA A 1 90 ? -1.263 19.641 3.531 1 92.88 90 ALA A CA 1
ATOM 665 C C . ALA A 1 90 ? -0.706 18.219 3.631 1 92.88 90 ALA A C 1
ATOM 667 O O . ALA A 1 90 ? -0.712 17.625 4.707 1 92.88 90 ALA A O 1
ATOM 668 N N . PHE A 1 91 ? -0.257 17.672 2.51 1 93.94 91 PHE A N 1
ATOM 669 C CA . PHE A 1 91 ? 0.357 16.344 2.434 1 93.94 91 PHE A CA 1
ATOM 670 C C . PHE A 1 91 ? 1.661 16.406 1.646 1 93.94 91 PHE A C 1
ATOM 672 O O . PHE A 1 91 ? 1.907 17.359 0.907 1 93.94 91 PHE A O 1
ATOM 679 N N . VAL A 1 92 ? 2.402 15.414 1.825 1 94 92 VAL A N 1
ATOM 680 C CA . VAL A 1 92 ? 3.666 15.336 1.101 1 94 92 VAL A CA 1
ATOM 681 C C . VAL A 1 92 ? 3.549 14.32 -0.032 1 94 92 VAL A C 1
ATOM 683 O O . VAL A 1 92 ? 3.092 13.195 0.181 1 94 92 VAL A O 1
ATOM 686 N N . GLU A 1 93 ? 3.969 14.758 -1.206 1 96.88 93 GLU A N 1
ATOM 687 C CA . GLU A 1 93 ? 4.082 13.852 -2.344 1 96.88 93 GLU A CA 1
ATOM 688 C C . GLU A 1 93 ? 5.539 13.68 -2.771 1 96.88 93 GLU A C 1
ATOM 690 O O . GLU A 1 93 ? 6.363 14.57 -2.547 1 96.88 93 GLU A O 1
ATOM 695 N N . HIS A 1 94 ? 5.793 12.562 -3.295 1 96.81 94 HIS A N 1
ATOM 696 C CA . HIS A 1 94 ? 7.117 12.273 -3.832 1 96.81 94 HIS A CA 1
ATOM 697 C C . HIS A 1 94 ? 7.168 12.523 -5.336 1 96.81 94 HIS A C 1
ATOM 699 O O . HIS A 1 94 ? 6.254 12.133 -6.066 1 96.81 94 HIS A O 1
ATOM 705 N N . SER A 1 95 ? 8.25 13.188 -5.762 1 97.88 95 SER A N 1
ATOM 706 C CA . SER A 1 95 ? 8.344 13.516 -7.18 1 97.88 95 SER A CA 1
ATOM 707 C C . SER A 1 95 ? 9.484 12.758 -7.848 1 97.88 95 SER A C 1
ATOM 709 O O . SER A 1 95 ? 9.555 12.68 -9.078 1 97.88 95 SER A O 1
ATOM 711 N N . ALA A 1 96 ? 10.383 12.242 -7.016 1 97.94 96 ALA A N 1
ATOM 712 C CA . ALA A 1 96 ? 11.484 11.438 -7.535 1 97.94 96 ALA A CA 1
ATOM 713 C C . ALA A 1 96 ? 11.898 10.367 -6.527 1 97.94 96 ALA A C 1
ATOM 715 O O . ALA A 1 96 ? 11.766 10.562 -5.316 1 97.94 96 ALA A O 1
ATOM 716 N N . CYS A 1 97 ? 12.367 9.258 -7.043 1 97.62 97 CYS A N 1
ATOM 717 C CA . CYS A 1 97 ? 12.742 8.117 -6.215 1 97.62 97 CYS A CA 1
ATOM 718 C C . CYS A 1 97 ? 14.055 7.504 -6.691 1 97.62 97 CYS A C 1
ATOM 720 O O . CYS A 1 97 ? 14.453 7.703 -7.84 1 97.62 97 CYS A O 1
ATOM 722 N N . GLU A 1 98 ? 14.68 6.863 -5.816 1 95.62 98 GLU A N 1
ATOM 723 C CA . GLU A 1 98 ? 15.891 6.113 -6.156 1 95.62 98 GLU A CA 1
ATOM 724 C C . GLU A 1 98 ? 16.016 4.855 -5.301 1 95.62 98 GLU A C 1
ATOM 726 O O . GLU A 1 98 ? 15.5 4.801 -4.184 1 95.62 98 GLU A O 1
ATOM 731 N N . CYS A 1 99 ? 16.609 3.811 -5.855 1 95 99 CYS A N 1
ATOM 732 C CA . CYS A 1 99 ? 16.984 2.629 -5.09 1 95 99 CYS A CA 1
ATOM 733 C C . CYS A 1 99 ? 18.312 2.855 -4.359 1 95 99 CYS A C 1
ATOM 735 O O . CYS A 1 99 ? 19.328 3.139 -4.988 1 95 99 CYS A O 1
ATOM 737 N N . ARG A 1 100 ? 18.234 2.803 -3.072 1 92.69 100 ARG A N 1
ATOM 738 C CA . ARG A 1 100 ? 19.406 3.01 -2.225 1 92.69 100 ARG A CA 1
ATOM 739 C C . ARG A 1 100 ? 19.578 1.863 -1.233 1 92.69 100 ARG A C 1
ATOM 741 O O . ARG A 1 100 ? 18.609 1.154 -0.929 1 92.69 100 ARG A O 1
ATOM 748 N N . PRO A 1 101 ? 20.766 1.696 -0.827 1 89.75 101 PRO A N 1
ATOM 749 C CA . PRO A 1 101 ? 20.969 0.651 0.18 1 89.75 101 PRO A CA 1
ATOM 750 C C . PRO A 1 101 ? 20.094 0.845 1.412 1 89.75 101 PRO A C 1
ATOM 752 O O . PRO A 1 101 ? 19.859 1.979 1.843 1 89.75 101 PRO A O 1
ATOM 755 N N . SER A 1 102 ? 19.562 -0.27 1.856 1 86.31 102 SER A N 1
ATOM 756 C CA . SER A 1 102 ? 18.688 -0.208 3.023 1 86.31 102 SER A CA 1
ATOM 757 C C . SER A 1 102 ? 19.438 0.285 4.254 1 86.31 102 SER A C 1
ATOM 759 O O . SER A 1 102 ? 20.609 -0.04 4.441 1 86.31 102 SER A O 1
ATOM 761 N N . CYS A 1 103 ? 18.656 1.051 5.094 1 83 103 CYS A N 1
ATOM 762 C CA . CYS A 1 103 ? 19.234 1.564 6.328 1 83 103 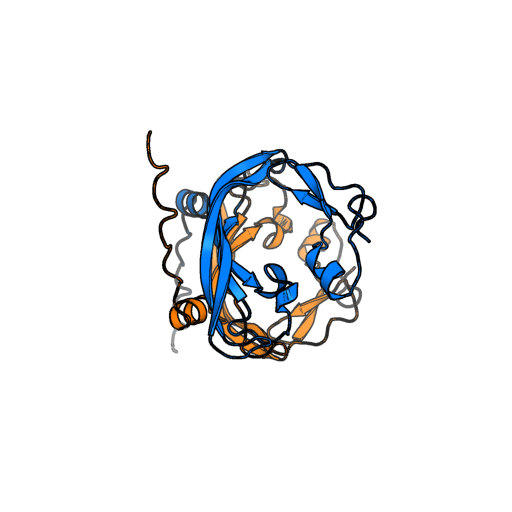CYS A CA 1
ATOM 763 C C . CYS A 1 103 ? 19.109 0.546 7.453 1 83 103 CYS A C 1
ATOM 765 O O . CYS A 1 103 ? 18.156 -0.24 7.484 1 83 103 CYS A O 1
ATOM 767 N N . PRO A 1 104 ? 20.109 0.433 8.312 1 83.12 104 PRO A N 1
ATOM 768 C CA . PRO A 1 104 ? 19.938 -0.437 9.484 1 83.12 104 PRO A CA 1
ATOM 769 C C . PRO A 1 104 ? 18.734 -0.052 10.344 1 83.12 104 PRO A C 1
ATOM 771 O O . PRO A 1 104 ? 18.391 1.128 10.422 1 83.12 104 PRO A O 1
ATOM 774 N N . PRO A 1 105 ? 18 -1.059 10.805 1 83.38 105 PRO A N 1
ATOM 775 C CA . PRO A 1 105 ? 16.859 -0.724 11.656 1 83.38 105 PRO A CA 1
ATOM 776 C C . PRO A 1 105 ? 17.25 0.1 12.883 1 83.38 105 PRO A C 1
ATOM 778 O O . PRO A 1 105 ? 18.391 0.027 13.336 1 83.38 105 PRO A O 1
ATOM 781 N N . CYS A 1 106 ? 16.203 0.891 13.305 1 87.19 106 CYS A N 1
ATOM 782 C CA . CYS A 1 106 ? 16.438 1.658 14.523 1 87.19 106 CYS A CA 1
ATOM 783 C C . CYS A 1 106 ? 16.469 0.748 15.742 1 87.19 106 CYS A C 1
ATOM 785 O O . CYS A 1 106 ? 15.75 -0.259 15.781 1 87.19 106 CYS A O 1
ATOM 787 N N . SER A 1 107 ? 17.297 0.976 16.641 1 83.19 107 SER A N 1
ATOM 788 C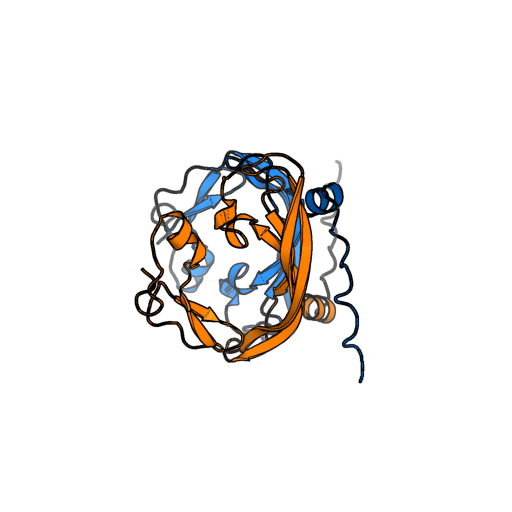 CA . SER A 1 107 ? 17.438 0.183 17.859 1 83.19 107 SER A CA 1
ATOM 789 C C . SER A 1 107 ? 16.188 0.273 18.734 1 83.19 107 SER A C 1
ATOM 791 O O . SER A 1 107 ? 15.867 -0.669 19.453 1 83.19 107 SER A O 1
ATOM 793 N N . ASP A 1 108 ? 15.539 1.397 18.656 1 85 108 ASP A N 1
ATOM 794 C CA . ASP A 1 108 ? 14.359 1.672 19.469 1 85 108 ASP A CA 1
ATOM 795 C C . ASP A 1 108 ? 13.078 1.575 18.641 1 85 108 ASP A C 1
ATOM 797 O O . ASP A 1 108 ? 12.938 2.275 17.641 1 85 108 ASP A O 1
ATOM 801 N N . LYS A 1 109 ? 12.125 0.775 19.047 1 84.06 109 LYS A N 1
ATOM 802 C CA . LYS A 1 109 ? 10.891 0.547 18.297 1 84.06 109 LYS A CA 1
ATOM 803 C C . LYS A 1 109 ? 10.055 1.823 18.219 1 84.06 109 LYS A C 1
ATOM 805 O O . LYS A 1 109 ? 9.156 1.929 17.391 1 84.06 109 LYS A O 1
ATOM 810 N N . ARG A 1 110 ? 10.383 2.777 19.078 1 84.62 110 ARG A N 1
ATOM 811 C CA . ARG A 1 110 ? 9.641 4.031 19.094 1 84.62 110 ARG A CA 1
ATOM 812 C C . ARG A 1 110 ? 10.172 5 18.047 1 84.62 110 ARG A C 1
ATOM 814 O O . ARG A 1 110 ? 9.602 6.078 17.844 1 84.62 110 ARG A O 1
ATOM 821 N N . ARG A 1 111 ? 11.203 4.5 17.422 1 85.62 111 ARG A N 1
ATOM 822 C CA . ARG A 1 111 ? 11.812 5.355 16.406 1 85.62 111 ARG A CA 1
ATOM 823 C C . ARG A 1 111 ? 11.586 4.797 15 1 85.62 111 ARG A C 1
ATOM 825 O O . ARG A 1 111 ? 11.344 3.6 14.836 1 85.62 111 ARG A O 1
ATOM 832 N N . ARG A 1 112 ? 11.492 5.738 14.102 1 82.69 112 ARG A N 1
ATOM 833 C CA . ARG A 1 112 ? 11.367 5.367 12.695 1 82.69 112 ARG A CA 1
ATOM 834 C C . ARG A 1 112 ? 12.516 5.93 11.875 1 82.69 112 ARG A C 1
ATOM 836 O O . ARG A 1 112 ? 12.992 7.035 12.133 1 82.69 112 ARG A O 1
ATOM 843 N N . GLN A 1 113 ? 12.898 5.121 10.961 1 83.81 113 GLN A N 1
ATOM 844 C CA . GLN A 1 113 ? 14.016 5.496 10.102 1 83.81 113 GLN A CA 1
ATOM 845 C C . GLN A 1 113 ? 13.555 6.383 8.953 1 83.81 113 GLN A C 1
ATOM 847 O O . GLN A 1 113 ? 12.516 6.117 8.336 1 83.81 113 GLN A O 1
ATOM 852 N N . ASP A 1 114 ? 14.32 7.473 8.875 1 76.44 114 ASP A N 1
ATOM 853 C CA . ASP A 1 114 ? 14.125 8.281 7.68 1 76.44 114 ASP A CA 1
ATOM 854 C C . ASP A 1 114 ? 14.742 7.617 6.453 1 76.44 114 ASP A C 1
ATOM 856 O O . ASP A 1 114 ? 15.945 7.352 6.43 1 76.44 114 ASP A O 1
ATOM 860 N N . PRO A 1 115 ? 13.969 7.375 5.539 1 73.31 115 PRO A N 1
ATOM 861 C CA . PRO A 1 115 ? 14.5 6.625 4.398 1 73.31 115 PRO A CA 1
ATOM 862 C C . PRO A 1 115 ? 15.57 7.398 3.635 1 73.31 115 PRO A C 1
ATOM 864 O O . PRO A 1 115 ? 16.406 6.793 2.959 1 73.31 115 PRO A O 1
ATOM 867 N N . GLN A 1 116 ? 15.539 8.75 3.764 1 73.75 116 GLN A N 1
ATOM 868 C CA . GLN A 1 116 ? 16.5 9.555 3.01 1 73.75 116 GLN A CA 1
ATOM 869 C C . GLN A 1 116 ? 17.797 9.719 3.779 1 73.75 116 GLN A C 1
ATOM 871 O O . GLN A 1 116 ? 18.875 9.664 3.193 1 73.75 116 GLN A O 1
ATOM 876 N N . THR A 1 117 ? 17.656 9.867 5.043 1 78 117 THR A N 1
ATOM 877 C CA . THR A 1 117 ? 18.844 10.219 5.816 1 78 117 THR A CA 1
ATOM 878 C C . THR A 1 117 ? 19.281 9.062 6.707 1 78 117 THR A C 1
ATOM 880 O O . THR A 1 117 ? 20.359 9.102 7.305 1 78 117 THR A O 1
ATOM 883 N N . CYS A 1 118 ? 18.531 8.008 6.77 1 85.62 118 CYS A N 1
ATOM 884 C CA . CYS A 1 118 ? 18.734 6.836 7.617 1 85.62 118 CYS A CA 1
ATOM 885 C C . CYS A 1 118 ? 18.75 7.227 9.086 1 85.62 118 CYS A C 1
ATOM 887 O O . CYS A 1 118 ? 19.094 6.41 9.945 1 85.62 118 CYS A O 1
ATOM 889 N N . GLN A 1 119 ? 18.391 8.445 9.266 1 85.06 119 GLN A N 1
ATOM 890 C CA . GLN A 1 119 ? 18.328 8.891 10.656 1 85.06 119 GLN A CA 1
ATOM 891 C C . GLN A 1 119 ? 17.094 8.328 11.352 1 85.06 119 GLN A C 1
ATOM 893 O O . GLN A 1 119 ? 16.047 8.141 10.727 1 85.06 119 GLN A O 1
ATOM 898 N N . CYS A 1 120 ? 17.234 7.949 12.648 1 87.31 120 CYS A N 1
ATOM 899 C CA . CYS A 1 120 ? 16.125 7.453 13.453 1 87.31 120 CYS A CA 1
ATOM 900 C C . CYS A 1 120 ? 15.469 8.586 14.234 1 87.31 120 CYS A C 1
ATOM 902 O O . CYS A 1 120 ? 16.141 9.344 14.93 1 87.31 120 CYS A O 1
ATOM 904 N N . ARG A 1 121 ? 14.172 8.781 13.906 1 85.62 121 ARG A N 1
ATOM 905 C CA . ARG A 1 121 ? 13.398 9.805 14.602 1 85.62 121 ARG A CA 1
ATOM 906 C C . ARG A 1 121 ? 12.219 9.195 15.352 1 85.62 121 ARG A C 1
ATOM 908 O O . ARG A 1 121 ? 11.789 8.078 15.039 1 85.62 121 ARG A O 1
ATOM 915 N N . CYS A 1 122 ? 11.711 9.961 16.359 1 84.56 122 CYS A N 1
ATOM 916 C CA . CYS A 1 122 ? 10.57 9.484 17.141 1 84.56 122 CYS A CA 1
ATOM 917 C C . CYS A 1 122 ? 9.32 9.406 16.266 1 84.56 122 CYS A C 1
ATOM 919 O O . CYS A 1 122 ? 9.039 10.32 15.484 1 84.56 122 CYS A O 1
ATOM 921 N N . ARG A 1 123 ? 8.641 8.281 16.281 1 79.31 123 ARG A N 1
ATOM 922 C CA . ARG A 1 123 ? 7.387 8.094 15.555 1 79.31 123 ARG A CA 1
ATOM 923 C C . ARG A 1 123 ? 6.34 9.102 16 1 79.31 123 ARG A C 1
ATOM 925 O O . ARG A 1 123 ? 5.59 9.633 15.18 1 79.31 123 ARG A O 1
ATOM 932 N N . ARG A 1 124 ? 6.379 9.359 17.359 1 74.31 124 ARG A N 1
ATOM 933 C CA . ARG A 1 124 ? 5.41 10.297 17.922 1 74.31 124 ARG A CA 1
ATOM 934 C C . ARG A 1 124 ? 5.816 11.734 17.609 1 74.31 124 ARG A C 1
ATOM 936 O O . ARG A 1 124 ? 6.992 12.094 17.719 1 74.31 124 ARG A O 1
ATOM 943 N N . ARG A 1 125 ? 4.82 12.477 17.125 1 72.25 125 ARG A N 1
ATOM 944 C CA . ARG A 1 125 ? 5.125 13.883 16.859 1 72.25 125 ARG A CA 1
ATOM 945 C C . ARG A 1 125 ? 4.926 14.727 18.125 1 72.25 125 ARG A C 1
ATOM 947 O O . ARG A 1 125 ? 4.121 14.375 18.984 1 72.25 125 ARG A O 1
ATOM 954 N N . SER A 1 126 ? 5.793 15.75 18.234 1 74.12 126 SER A N 1
ATOM 955 C CA . SER A 1 126 ? 5.758 16.656 19.375 1 74.12 126 SER A CA 1
ATOM 956 C C . SER A 1 126 ? 4.359 17.219 19.594 1 74.12 126 SER A C 1
ATOM 958 O O . SER A 1 126 ? 3.928 17.391 20.734 1 74.12 126 SER A O 1
ATOM 960 N N . GLN A 1 127 ? 3.709 17.406 18.5 1 70.31 127 GLN A N 1
ATOM 961 C CA . GLN A 1 127 ? 2.393 18.031 18.594 1 70.31 127 GLN A CA 1
ATOM 962 C C . GLN A 1 127 ? 1.422 17.156 19.375 1 70.31 127 GLN A C 1
ATOM 964 O O . GLN A 1 127 ? 0.615 17.656 20.156 1 70.31 127 GLN A O 1
ATOM 969 N N . HIS A 1 128 ? 1.524 15.906 19.141 1 71.5 128 HIS A N 1
ATOM 970 C CA . HIS A 1 128 ? 0.679 14.961 19.875 1 71.5 128 HIS A CA 1
ATOM 971 C C . HIS A 1 128 ? 0.878 15.086 21.375 1 71.5 128 HIS A C 1
ATOM 973 O O . HIS A 1 128 ? -0.088 15.031 22.141 1 71.5 128 HIS A O 1
ATOM 979 N N . CYS A 1 129 ? 2.09 15.203 21.734 1 74.88 129 CYS A N 1
ATOM 980 C CA . CYS A 1 129 ? 2.416 15.352 23.156 1 74.88 129 CYS A CA 1
ATOM 981 C C . CYS A 1 129 ? 1.969 16.719 23.672 1 74.88 129 CYS A C 1
ATOM 983 O O . CYS A 1 129 ? 1.42 16.812 24.766 1 74.88 129 CYS A O 1
ATOM 985 N N . GLN A 1 130 ? 2.109 17.734 22.875 1 75.5 130 GLN A N 1
ATOM 986 C CA . GLN A 1 130 ? 1.751 19.094 23.281 1 75.5 130 GLN A CA 1
ATOM 987 C C . GLN A 1 130 ? 0.252 19.203 23.547 1 75.5 130 GLN A C 1
ATOM 989 O O . GLN A 1 130 ? -0.168 19.859 24.5 1 75.5 130 GLN A O 1
ATOM 994 N N . ASP A 1 131 ? -0.467 18.516 22.781 1 70.88 131 ASP A N 1
ATOM 995 C CA . ASP A 1 131 ? -1.919 18.547 22.922 1 70.88 131 ASP A CA 1
ATOM 996 C C . ASP A 1 131 ? -2.355 17.953 24.25 1 70.88 131 ASP A C 1
ATOM 998 O O . ASP A 1 131 ? -3.418 18.297 24.781 1 70.88 131 ASP A O 1
ATOM 1002 N N . ARG A 1 132 ? -1.553 17.125 24.766 1 74.94 132 ARG A N 1
ATOM 1003 C CA . ARG A 1 132 ? -1.842 16.469 26.031 1 74.94 132 ARG A CA 1
ATOM 1004 C C . ARG A 1 132 ? -1.113 17.156 27.188 1 74.94 132 ARG A C 1
ATOM 1006 O O . ARG A 1 132 ? -1.097 16.656 28.312 1 74.94 132 ARG A O 1
ATOM 1013 N N . GLY A 1 133 ? -0.456 18.203 26.844 1 81 133 GLY A N 1
ATOM 1014 C CA . GLY A 1 133 ? 0.287 18.953 27.859 1 81 133 GLY A CA 1
ATOM 1015 C C . GLY A 1 133 ? 1.646 18.344 28.156 1 81 133 GLY A C 1
ATOM 1016 O O . GLY A 1 133 ? 2.203 18.562 29.234 1 81 133 GLY A O 1
ATOM 1017 N N . LEU A 1 134 ? 1.966 17.484 27.25 1 82 134 LEU A N 1
ATOM 1018 C CA . LEU A 1 134 ? 3.24 16.797 27.453 1 82 134 LEU A CA 1
ATOM 1019 C C . LEU A 1 134 ? 4.277 17.281 26.453 1 82 134 LEU A C 1
ATOM 1021 O O . LEU A 1 134 ? 3.945 18.016 25.5 1 82 134 LEU A O 1
ATOM 1025 N N . GLU A 1 135 ? 5.547 17.203 26.781 1 85.5 135 GLU A N 1
ATOM 1026 C CA . GLU A 1 135 ? 6.637 17.5 25.859 1 85.5 135 GLU A CA 1
ATOM 1027 C C . GLU A 1 135 ? 7.344 16.219 25.422 1 85.5 135 GLU A C 1
ATOM 1029 O O . GLU A 1 135 ? 7.723 15.398 26.25 1 85.5 135 GLU A O 1
ATOM 1034 N N . LEU A 1 136 ? 7.461 16.047 24.188 1 84.06 136 LEU A N 1
ATOM 1035 C CA . LEU A 1 136 ? 8.125 14.867 23.656 1 84.06 136 LEU A CA 1
ATOM 1036 C C . LEU A 1 136 ? 9.625 14.914 23.906 1 84.06 136 LEU A C 1
ATOM 1038 O O . LEU A 1 136 ? 10.289 15.891 23.562 1 84.06 136 LEU A O 1
ATOM 1042 N N . ASN A 1 137 ? 10.086 13.883 24.672 1 85.94 137 ASN A N 1
ATOM 1043 C CA . ASN A 1 137 ? 11.523 13.711 24.812 1 85.94 137 ASN A CA 1
ATOM 1044 C C . ASN A 1 137 ? 12.141 13.062 23.578 1 85.94 137 ASN A C 1
ATOM 1046 O O . ASN A 1 137 ? 11.852 11.898 23.281 1 85.94 137 ASN A O 1
ATOM 1050 N N . GLU A 1 138 ? 13.016 13.789 22.844 1 82.38 138 GLU A N 1
ATOM 1051 C CA . GLU A 1 138 ? 13.586 13.336 21.578 1 82.38 138 GLU A CA 1
ATOM 1052 C C . GLU A 1 138 ? 14.484 12.117 21.781 1 82.38 138 GLU A C 1
ATOM 1054 O O . GLU A 1 138 ? 14.75 11.367 20.828 1 82.38 138 GLU A O 1
ATOM 1059 N N . HIS A 1 139 ? 14.898 11.945 23.031 1 83.56 139 HIS A N 1
ATOM 1060 C CA . HIS A 1 139 ? 15.805 10.836 23.281 1 83.56 139 HIS A CA 1
ATOM 1061 C C . HIS A 1 139 ? 15.047 9.57 23.641 1 83.56 139 HIS A C 1
ATOM 1063 O O . HIS A 1 139 ? 15.312 8.5 23.094 1 83.56 139 HIS A O 1
ATOM 1069 N N . SER A 1 140 ? 13.992 9.75 24.438 1 85.81 140 SER A N 1
ATOM 1070 C CA . SER A 1 140 ? 13.25 8.57 24.875 1 85.81 140 SER A CA 1
ATOM 1071 C C . SER A 1 140 ? 11.984 8.375 24.062 1 85.81 140 SER A C 1
ATOM 1073 O O . SER A 1 140 ? 11.344 7.32 24.141 1 85.81 140 SER A O 1
ATOM 1075 N N . CYS A 1 141 ? 11.703 9.422 23.219 1 87.69 141 CYS A N 1
ATOM 1076 C CA . CYS A 1 141 ? 10.508 9.414 22.375 1 87.69 141 CYS A CA 1
ATOM 1077 C C . CYS A 1 141 ? 9.25 9.211 23.219 1 87.69 141 CYS A C 1
ATOM 1079 O O . CYS A 1 141 ? 8.352 8.461 22.844 1 87.69 141 CYS A O 1
ATOM 1081 N N . ARG A 1 142 ? 9.195 9.695 24.578 1 83.88 142 ARG A N 1
ATOM 1082 C CA . ARG A 1 142 ? 8.055 9.633 25.484 1 83.88 142 ARG A CA 1
ATOM 1083 C C . ARG A 1 142 ? 7.789 10.984 26.125 1 83.88 142 ARG A C 1
ATOM 1085 O O . ARG A 1 142 ? 8.68 11.836 26.188 1 83.88 142 ARG A O 1
ATOM 1092 N N . SER B 1 1 ? 19.031 42.656 -5.996 1 25.52 1 SER B N 1
ATOM 1093 C CA . SER B 1 1 ? 18.188 42.25 -4.875 1 25.52 1 SER B CA 1
ATOM 1094 C C . SER B 1 1 ? 17.141 41.219 -5.305 1 25.52 1 SER B C 1
ATOM 1096 O O . SER B 1 1 ? 16.078 41.594 -5.824 1 25.52 1 SER B O 1
ATOM 1098 N N . GLY B 1 2 ? 17.406 40.094 -5.879 1 30.81 2 GLY B N 1
ATOM 1099 C CA . GLY B 1 2 ? 16.609 39.125 -6.602 1 30.81 2 GLY B CA 1
ATOM 1100 C C . GLY B 1 2 ? 15.523 38.5 -5.75 1 30.81 2 GLY B C 1
ATOM 1101 O O . GLY B 1 2 ? 15.797 37.969 -4.668 1 30.81 2 GLY B O 1
ATOM 1102 N N . VAL B 1 3 ? 14.273 39.125 -5.766 1 35.47 3 VAL B N 1
ATOM 1103 C CA . VAL B 1 3 ? 13.094 38.719 -5.012 1 35.47 3 VAL B CA 1
ATOM 1104 C C . VAL B 1 3 ? 12.93 37.188 -5.129 1 35.47 3 VAL B C 1
ATOM 1106 O O . VAL B 1 3 ? 13.133 36.625 -6.199 1 35.47 3 VAL B O 1
ATOM 1109 N N . PRO B 1 4 ? 13.25 36.344 -4.145 1 40.03 4 PRO B N 1
ATOM 1110 C CA . PRO B 1 4 ? 13 34.906 -4.211 1 40.03 4 PRO B CA 1
ATOM 1111 C C . PRO B 1 4 ? 11.625 34.594 -4.777 1 40.03 4 PRO B C 1
ATOM 1113 O O . PRO B 1 4 ? 10.688 35.375 -4.66 1 40.03 4 PRO B O 1
ATOM 1116 N N . GLY B 1 5 ? 11.422 34 -5.969 1 36.91 5 GLY B N 1
ATOM 1117 C CA . GLY B 1 5 ? 10.219 33.562 -6.66 1 36.91 5 GLY B CA 1
ATOM 1118 C C . GLY B 1 5 ? 9.117 33.125 -5.723 1 36.91 5 GLY B C 1
ATOM 1119 O O . GLY B 1 5 ? 9.383 32.719 -4.586 1 36.91 5 GLY B O 1
ATOM 1120 N N . GLY B 1 6 ? 7.836 33.656 -5.773 1 37.09 6 GLY B N 1
ATOM 1121 C CA . GLY B 1 6 ? 6.551 33.469 -5.113 1 37.09 6 GLY B CA 1
ATOM 1122 C C . GLY B 1 6 ? 6.27 32.031 -4.742 1 37.09 6 GLY B C 1
ATOM 1123 O O . GLY B 1 6 ? 6.699 31.094 -5.438 1 37.09 6 GLY B O 1
ATOM 1124 N N . ALA B 1 7 ? 6.305 31.531 -3.553 1 43.72 7 ALA B N 1
ATOM 1125 C CA . ALA B 1 7 ? 5.68 30.312 -3.072 1 43.72 7 ALA B CA 1
ATOM 1126 C C . ALA B 1 7 ? 4.434 29.969 -3.887 1 43.72 7 ALA B C 1
ATOM 1128 O O . ALA B 1 7 ? 3.447 30.719 -3.855 1 43.72 7 ALA B O 1
ATOM 1129 N N . GLY B 1 8 ? 4.348 29.594 -5.18 1 42.59 8 GLY B N 1
ATOM 1130 C CA . GLY B 1 8 ? 3.219 29.266 -6.031 1 42.59 8 GLY B CA 1
ATOM 1131 C C . GLY B 1 8 ? 2.061 28.641 -5.27 1 42.59 8 GLY B C 1
ATOM 1132 O O . GLY B 1 8 ? 2.266 27.797 -4.398 1 42.59 8 GLY B O 1
ATOM 1133 N N . HIS B 1 9 ? 0.991 29.359 -5.008 1 51.16 9 HIS B N 1
ATOM 1134 C CA . HIS B 1 9 ? -0.307 28.969 -4.461 1 51.16 9 HIS B CA 1
ATOM 1135 C C . HIS B 1 9 ? -0.745 27.609 -4.988 1 51.16 9 HIS B C 1
ATOM 1137 O O . HIS B 1 9 ? -1.07 27.469 -6.168 1 51.16 9 HIS B O 1
ATOM 1143 N N . GLN B 1 10 ? -0.159 26.578 -4.766 1 65.88 10 GLN B N 1
ATOM 1144 C CA . GLN B 1 10 ? -0.659 25.297 -5.25 1 65.88 10 GLN B CA 1
ATOM 1145 C C . GLN B 1 10 ? -2.137 25.109 -4.91 1 65.88 10 GLN B C 1
ATOM 1147 O O . GLN B 1 10 ? -2.535 25.281 -3.756 1 65.88 10 GLN B O 1
ATOM 1152 N N . GLU B 1 11 ? -3.004 25.344 -5.867 1 82.62 11 GLU B N 1
ATOM 1153 C CA . GLU B 1 11 ? -4.441 25.109 -5.754 1 82.62 11 GLU B CA 1
ATOM 1154 C C . GLU B 1 11 ? -4.73 23.766 -5.074 1 82.62 11 GLU B C 1
ATOM 1156 O O . GLU B 1 11 ? -4.062 22.766 -5.348 1 82.62 11 GLU B O 1
ATOM 1161 N N . ALA B 1 12 ? -5.609 23.875 -4.086 1 90.88 12 ALA B N 1
ATOM 1162 C CA . ALA B 1 12 ? -6.031 22.672 -3.365 1 90.88 12 ALA B CA 1
ATOM 1163 C C . ALA B 1 12 ? -6.832 21.75 -4.273 1 90.88 12 ALA B C 1
ATOM 1165 O O . ALA B 1 12 ? -7.621 22.203 -5.102 1 90.88 12 ALA B O 1
ATOM 1166 N N . GLN B 1 13 ? -6.496 20.531 -4.25 1 93.94 13 GLN B N 1
ATOM 1167 C CA . GLN B 1 13 ? -7.359 19.547 -4.91 1 93.94 13 GLN B CA 1
ATOM 1168 C C . GLN B 1 13 ? -8.75 19.531 -4.285 1 93.94 13 GLN B C 1
ATOM 1170 O O . GLN B 1 13 ? -8.883 19.422 -3.064 1 93.94 13 GLN B O 1
ATOM 1175 N N . GLY B 1 14 ? -9.742 19.688 -5.098 1 94.81 14 GLY B N 1
ATOM 1176 C CA . GLY B 1 14 ? -11.117 19.781 -4.625 1 94.81 14 GLY B CA 1
ATOM 1177 C C . GLY B 1 14 ? -11.602 18.516 -3.941 1 94.81 14 GLY B C 1
ATOM 1178 O O . GLY B 1 14 ? -11.133 17.422 -4.25 1 94.81 14 GLY B O 1
ATOM 1179 N N . TRP B 1 15 ? -12.547 18.672 -3.146 1 93.31 15 TRP B N 1
ATOM 1180 C CA . TRP B 1 15 ? -13.062 17.578 -2.326 1 93.31 15 TRP B CA 1
ATOM 1181 C C . TRP B 1 15 ? -13.594 16.438 -3.197 1 93.31 15 TRP B C 1
ATOM 1183 O O . TRP B 1 15 ? -13.305 15.266 -2.939 1 93.31 15 TRP B O 1
ATOM 1193 N N . MET B 1 16 ? -14.352 16.766 -4.16 1 94.88 16 MET B N 1
ATOM 1194 C CA . MET B 1 16 ? -14.953 15.727 -5 1 94.88 16 MET B CA 1
ATOM 1195 C C . MET B 1 16 ? -13.875 14.914 -5.711 1 94.88 16 MET B C 1
ATOM 1197 O O . MET B 1 16 ? -14.008 13.695 -5.859 1 94.88 16 MET B O 1
ATOM 1201 N N . GLU B 1 17 ? -12.891 15.602 -6.16 1 95.38 17 GLU B N 1
ATOM 1202 C CA . GLU B 1 17 ? -11.789 14.914 -6.824 1 95.38 17 GLU B CA 1
ATOM 1203 C C . GLU B 1 17 ? -11.055 13.984 -5.863 1 95.38 17 GLU B C 1
ATOM 1205 O O . GLU B 1 17 ? -10.781 12.828 -6.195 1 95.38 17 GLU B O 1
ATOM 1210 N N . VAL B 1 18 ? -10.781 14.531 -4.695 1 96.12 18 VAL B N 1
ATOM 1211 C CA . VAL B 1 18 ? -10.086 13.742 -3.684 1 96.12 18 VAL B CA 1
ATOM 1212 C C . VAL B 1 18 ? -10.93 12.523 -3.316 1 96.12 18 VAL B C 1
ATOM 1214 O O . VAL B 1 18 ? -10.414 11.406 -3.244 1 96.12 18 VAL B O 1
ATOM 1217 N N . TYR B 1 19 ? -12.227 12.703 -3.182 1 94.56 19 TYR B N 1
ATOM 1218 C CA . TYR B 1 19 ? -13.133 11.625 -2.801 1 94.56 19 TYR B CA 1
ATOM 1219 C C . TYR B 1 19 ? -13.203 10.562 -3.887 1 94.56 19 TYR B C 1
ATOM 1221 O O . TYR B 1 19 ? -13.086 9.367 -3.6 1 94.56 19 TYR B O 1
ATOM 1229 N N . ASN B 1 20 ? -13.328 10.938 -5.094 1 96.44 20 ASN B N 1
ATOM 1230 C CA . ASN B 1 20 ? -13.477 10.016 -6.219 1 96.44 20 ASN B CA 1
ATOM 1231 C C . ASN B 1 20 ? -12.227 9.156 -6.398 1 96.44 20 ASN B C 1
ATOM 1233 O O . ASN B 1 20 ? -12.32 8 -6.809 1 96.44 20 ASN B O 1
ATOM 1237 N N . ARG B 1 21 ? -11.172 9.672 -6.012 1 97.25 21 ARG B N 1
ATOM 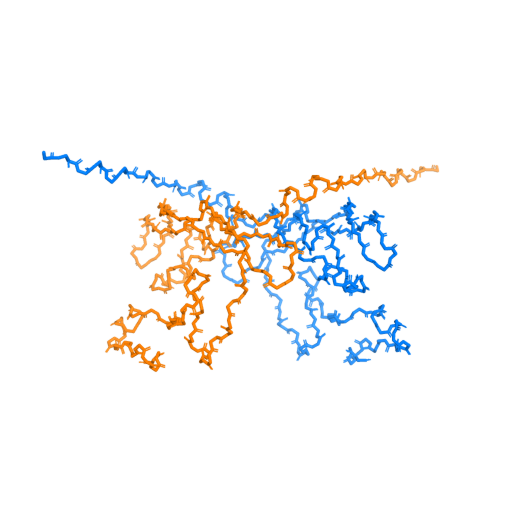1238 C CA . ARG B 1 21 ? -9.906 8.961 -6.223 1 97.25 21 ARG B CA 1
ATOM 1239 C C . ARG B 1 21 ? -9.547 8.117 -5.008 1 97.25 21 ARG B C 1
ATOM 1241 O O . ARG B 1 21 ? -8.594 7.34 -5.047 1 97.25 21 ARG B O 1
ATOM 1248 N N . SER B 1 22 ? -10.359 8.312 -3.971 1 97.31 22 SER B N 1
ATOM 1249 C CA . SER B 1 22 ? -9.891 7.664 -2.754 1 97.31 22 SER B CA 1
ATOM 1250 C C . SER B 1 22 ? -10.883 6.621 -2.26 1 97.31 22 SER B C 1
ATOM 1252 O O . SER B 1 22 ? -10.562 5.805 -1.395 1 97.31 22 SER B O 1
ATOM 1254 N N . PHE B 1 23 ? -12.086 6.641 -2.801 1 96.62 23 PHE B N 1
ATOM 1255 C CA . PHE B 1 23 ? -13.086 5.691 -2.326 1 96.62 23 PHE B CA 1
ATOM 1256 C C . 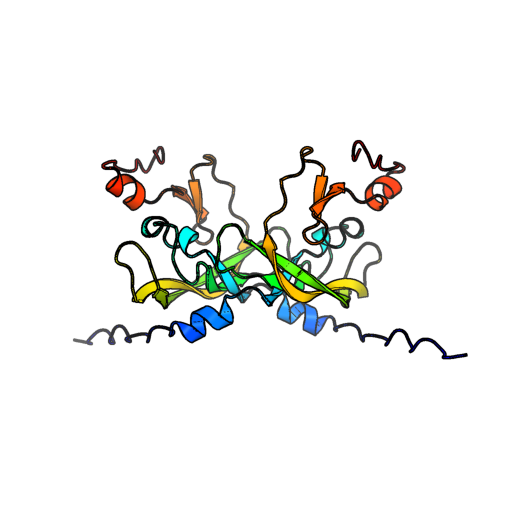PHE B 1 23 ? -12.711 4.266 -2.707 1 96.62 23 PHE B C 1
ATOM 1258 O O . PHE B 1 23 ? -11.914 4.055 -3.625 1 96.62 23 PHE B O 1
ATOM 1265 N N . CYS B 1 24 ? -13.273 3.287 -2.076 1 97.75 24 CYS B N 1
ATOM 1266 C CA . CYS B 1 24 ? -13.039 1.859 -2.254 1 97.75 24 CYS B CA 1
ATOM 1267 C C . CYS B 1 24 ? -13.258 1.446 -3.705 1 97.75 24 CYS B C 1
ATOM 1269 O O . CYS B 1 24 ? -14.391 1.455 -4.191 1 97.75 24 CYS B O 1
ATOM 1271 N N . GLN B 1 25 ? -12.172 1.072 -4.391 1 98.19 25 GLN B N 1
ATOM 1272 C CA . GLN B 1 25 ? -12.203 0.694 -5.801 1 98.19 25 GLN B CA 1
ATOM 1273 C C . GLN B 1 25 ? -10.938 -0.058 -6.191 1 98.19 25 GLN B C 1
ATOM 1275 O O . GLN B 1 25 ? -9.93 -0.01 -5.48 1 98.19 25 GLN B O 1
ATOM 1280 N N . PRO B 1 26 ? -10.992 -0.814 -7.289 1 98.44 26 PRO B N 1
ATOM 1281 C CA . PRO B 1 26 ? -9.75 -1.414 -7.781 1 98.44 26 PRO B CA 1
ATOM 1282 C C . PRO B 1 26 ? -8.711 -0.371 -8.188 1 98.44 26 PRO B C 1
ATOM 1284 O O . PRO B 1 26 ? -9.016 0.546 -8.953 1 98.44 26 PRO B O 1
ATOM 1287 N N . LYS B 1 27 ? -7.566 -0.444 -7.691 1 98.31 27 LYS B N 1
ATOM 1288 C CA . LYS B 1 27 ? -6.469 0.46 -8.016 1 98.31 27 LYS B CA 1
ATOM 1289 C C . LYS B 1 27 ? -5.172 -0.311 -8.25 1 98.31 27 LYS B C 1
ATOM 1291 O O . LYS B 1 27 ? -4.961 -1.376 -7.664 1 98.31 27 LYS B O 1
ATOM 1296 N N . GLU B 1 28 ? -4.414 0.191 -9.094 1 97.38 28 GLU B N 1
ATOM 1297 C CA . GLU B 1 28 ? -3.127 -0.446 -9.352 1 97.38 28 GLU B CA 1
ATOM 1298 C C . GLU B 1 28 ? -2.186 -0.298 -8.164 1 97.38 28 GLU B C 1
ATOM 1300 O O . GLU B 1 28 ? -2.068 0.787 -7.59 1 97.38 28 GLU B O 1
ATOM 1305 N N . MET B 1 29 ? -1.546 -1.334 -7.793 1 97.44 29 MET B N 1
ATOM 1306 C CA . MET B 1 29 ? -0.529 -1.329 -6.746 1 97.44 29 MET B CA 1
ATOM 1307 C C . MET B 1 29 ? 0.558 -2.357 -7.039 1 97.44 29 MET B C 1
ATOM 1309 O O . MET B 1 29 ? 0.377 -3.234 -7.887 1 97.44 29 MET B O 1
ATOM 1313 N N . LEU B 1 30 ? 1.622 -2.148 -6.398 1 97.38 30 LEU B N 1
ATOM 1314 C CA . LEU B 1 30 ? 2.742 -3.059 -6.613 1 97.38 30 LEU B CA 1
ATOM 1315 C C . LEU B 1 30 ? 2.729 -4.188 -5.586 1 97.38 30 LEU B C 1
ATOM 1317 O O . LEU B 1 30 ? 2.586 -3.939 -4.387 1 97.38 30 LEU B O 1
ATOM 1321 N N . VAL B 1 31 ? 2.836 -5.438 -6.043 1 94.56 31 VAL B N 1
ATOM 1322 C CA . VAL B 1 31 ? 2.779 -6.617 -5.188 1 94.56 31 VAL B CA 1
ATOM 1323 C C . VAL B 1 31 ? 4.035 -7.461 -5.387 1 94.56 31 VAL B C 1
ATOM 1325 O O . VAL B 1 31 ? 4.383 -7.812 -6.52 1 94.56 31 VAL B O 1
ATOM 1328 N N . PRO B 1 32 ? 4.719 -7.742 -4.273 1 92.12 32 PRO B N 1
ATOM 1329 C CA . PRO B 1 32 ? 5.883 -8.617 -4.426 1 92.12 32 PRO B CA 1
ATOM 1330 C C . PRO B 1 32 ? 5.523 -9.977 -5.035 1 92.12 32 PRO B C 1
ATOM 1332 O O . PRO B 1 32 ? 4.562 -10.617 -4.602 1 92.12 32 PRO B O 1
ATOM 1335 N N . VAL B 1 33 ? 6.301 -10.414 -5.996 1 90.19 33 VAL B N 1
ATOM 1336 C CA . VAL B 1 33 ? 6.055 -11.703 -6.645 1 90.19 33 VAL B CA 1
ATOM 1337 C C . VAL B 1 33 ? 6.129 -12.828 -5.613 1 90.19 33 VAL B C 1
ATOM 1339 O O . VAL B 1 33 ? 5.352 -13.781 -5.672 1 90.19 33 VAL B O 1
ATOM 1342 N N . SER B 1 34 ? 6.992 -12.648 -4.656 1 84.94 34 SER B N 1
ATOM 1343 C CA . SER B 1 34 ? 7.223 -13.672 -3.648 1 84.94 34 SER B CA 1
ATOM 1344 C C . SER B 1 34 ? 6.004 -13.859 -2.756 1 84.94 34 SER B C 1
ATOM 1346 O O . SER B 1 34 ? 5.816 -14.922 -2.156 1 84.94 34 SER B O 1
ATOM 1348 N N . GLU B 1 35 ? 5.234 -12.797 -2.594 1 84.06 35 GLU B N 1
ATOM 1349 C CA . GLU B 1 35 ? 4.012 -12.906 -1.804 1 84.06 35 GLU B CA 1
ATOM 1350 C C . GLU B 1 35 ? 2.934 -13.68 -2.557 1 84.06 35 GLU B C 1
ATOM 1352 O O . GLU B 1 35 ? 2.156 -14.422 -1.95 1 84.06 35 GLU B O 1
ATOM 1357 N N . GLU B 1 36 ? 2.896 -13.531 -3.836 1 86.62 36 GLU B N 1
ATOM 1358 C CA . GLU B 1 36 ? 1.899 -14.18 -4.68 1 86.62 36 GLU B CA 1
ATOM 1359 C C . GLU B 1 36 ? 2.322 -15.594 -5.047 1 86.62 36 GLU B C 1
ATOM 1361 O O . GLU B 1 36 ? 1.476 -16.469 -5.246 1 86.62 36 GLU B O 1
ATOM 1366 N N . HIS B 1 37 ? 3.633 -15.75 -5.172 1 83.44 37 HIS B N 1
ATOM 1367 C CA . HIS B 1 37 ? 4.215 -17.031 -5.555 1 83.44 37 HIS B CA 1
ATOM 1368 C C . HIS B 1 37 ? 5.352 -17.422 -4.617 1 83.44 37 HIS B C 1
ATOM 1370 O O . HIS B 1 37 ? 6.516 -17.438 -5.023 1 83.44 37 HIS B O 1
ATOM 1376 N N . PRO B 1 38 ? 4.941 -17.75 -3.436 1 76.19 38 PRO B N 1
ATOM 1377 C CA . PRO B 1 38 ? 5.961 -18.047 -2.426 1 76.19 38 PRO B CA 1
ATOM 1378 C C . PRO B 1 38 ? 6.879 -19.203 -2.828 1 76.19 38 PRO B C 1
ATOM 1380 O O . PRO B 1 38 ? 8.023 -19.266 -2.373 1 76.19 38 PRO B O 1
ATOM 1383 N N . ALA B 1 39 ? 6.305 -20.109 -3.504 1 69.06 39 ALA B N 1
ATOM 1384 C CA . ALA B 1 39 ? 7.078 -21.281 -3.896 1 69.06 39 ALA B CA 1
ATOM 1385 C C . ALA B 1 39 ? 8.133 -20.922 -4.941 1 69.06 39 ALA B C 1
ATOM 1387 O O . ALA B 1 39 ? 9.109 -21.656 -5.125 1 69.06 39 ALA B O 1
ATOM 1388 N N . GLU B 1 40 ? 7.785 -19.891 -5.691 1 62.62 40 GLU B N 1
ATOM 1389 C CA . GLU B 1 40 ? 8.719 -19.484 -6.734 1 62.62 40 GLU B CA 1
ATOM 1390 C C . GLU B 1 40 ? 9.945 -18.797 -6.141 1 62.62 40 GLU B C 1
ATOM 1392 O O . GLU B 1 40 ? 10.812 -18.312 -6.875 1 62.62 40 GLU B O 1
ATOM 1397 N N . VAL B 1 41 ? 10.016 -18.75 -4.852 1 53.5 41 VAL B N 1
ATOM 1398 C CA . VAL B 1 41 ? 10.906 -17.922 -4.055 1 53.5 41 VAL B CA 1
ATOM 1399 C C . VAL B 1 41 ? 12.352 -18.125 -4.5 1 53.5 41 VAL B C 1
ATOM 1401 O O . VAL B 1 41 ? 13.273 -17.547 -3.924 1 53.5 41 VAL B O 1
ATOM 1404 N N . GLU B 1 42 ? 12.531 -19.141 -5.355 1 54.91 42 GLU B N 1
ATOM 1405 C CA . GLU B 1 42 ? 13.961 -18.891 -5.527 1 54.91 42 GLU B CA 1
ATOM 1406 C C . GLU B 1 42 ? 14.203 -17.469 -6.039 1 54.91 42 GLU B C 1
ATOM 1408 O O . GLU B 1 42 ? 13.758 -17.109 -7.129 1 54.91 42 GLU B O 1
ATOM 1413 N N . HIS B 1 43 ? 14.562 -16.484 -4.938 1 55.5 43 HIS B N 1
ATOM 1414 C CA . HIS B 1 43 ? 14.688 -15.094 -4.547 1 55.5 43 HIS B CA 1
ATOM 1415 C C . HIS B 1 43 ? 14.688 -14.18 -5.766 1 55.5 43 HIS B C 1
ATOM 1417 O O . HIS B 1 43 ? 14.453 -12.969 -5.641 1 55.5 43 HIS B O 1
ATOM 1423 N N . LEU B 1 44 ? 15.125 -14.766 -7.117 1 67.31 44 LEU B N 1
ATOM 1424 C CA . LEU B 1 44 ? 15.641 -13.695 -7.961 1 67.31 44 LEU B CA 1
ATOM 1425 C C . LEU B 1 44 ? 14.742 -13.477 -9.172 1 67.31 44 LEU B C 1
ATOM 1427 O O . LEU B 1 44 ? 15.016 -13.992 -10.258 1 67.31 44 LEU B O 1
ATOM 1431 N N . LEU B 1 45 ? 13.43 -13.266 -9.047 1 81.88 45 LEU B N 1
ATOM 1432 C CA . LEU B 1 45 ? 12.664 -12.906 -10.234 1 81.88 45 LEU B CA 1
ATOM 1433 C C . LEU B 1 45 ? 12.789 -11.422 -10.531 1 81.88 45 LEU B C 1
ATOM 1435 O O . LEU B 1 45 ? 13 -10.617 -9.625 1 81.88 45 LEU B O 1
ATOM 1439 N N . ALA B 1 46 ? 12.828 -11.273 -11.852 1 88.12 46 ALA B N 1
ATOM 1440 C CA . AL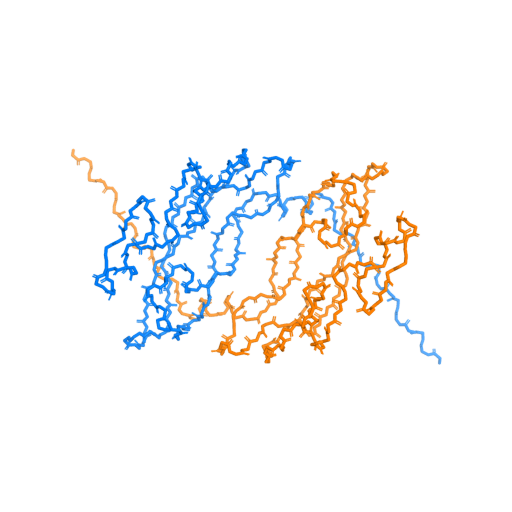A B 1 46 ? 12.859 -9.891 -12.336 1 88.12 46 ALA B CA 1
ATOM 1441 C C . ALA B 1 46 ? 11.648 -9.594 -13.219 1 88.12 46 ALA B C 1
ATOM 1443 O O . ALA B 1 46 ? 11.469 -10.227 -14.266 1 88.12 46 ALA B O 1
ATOM 1444 N N . PRO B 1 47 ? 10.852 -8.594 -12.914 1 91.31 47 PRO B N 1
ATOM 1445 C CA . PRO B 1 47 ? 10.922 -7.832 -11.664 1 91.31 47 PRO B CA 1
ATOM 1446 C C . PRO B 1 47 ? 10.469 -8.648 -10.453 1 91.31 47 PRO B C 1
ATOM 1448 O O . PRO B 1 47 ? 9.836 -9.695 -10.609 1 91.31 47 PRO B O 1
ATOM 1451 N N . SER B 1 48 ? 10.867 -8.164 -9.281 1 90.88 48 SER B N 1
ATOM 1452 C CA . SER B 1 48 ? 10.531 -8.867 -8.055 1 90.88 48 SER B CA 1
ATOM 1453 C C . SER B 1 48 ? 9.148 -8.453 -7.543 1 90.88 48 SER B C 1
ATOM 1455 O O . SER B 1 48 ? 8.656 -9.008 -6.559 1 90.88 48 SER B O 1
ATOM 1457 N N . CYS B 1 49 ? 8.555 -7.402 -8.117 1 94.56 49 CYS B N 1
ATOM 1458 C CA . CYS B 1 49 ? 7.176 -7 -7.844 1 94.56 49 CYS B CA 1
ATOM 1459 C C . CYS B 1 49 ? 6.43 -6.707 -9.141 1 94.56 49 CYS B C 1
ATOM 1461 O O . CYS B 1 49 ? 7.047 -6.48 -10.18 1 94.56 49 CYS B O 1
ATOM 1463 N N . VAL B 1 50 ? 5.113 -6.773 -9.094 1 96.12 50 VAL B N 1
ATOM 1464 C CA . VAL B 1 50 ? 4.324 -6.582 -10.312 1 96.12 50 VAL B CA 1
ATOM 1465 C C . VAL B 1 50 ? 3.154 -5.648 -10.023 1 96.12 50 VAL B C 1
ATOM 1467 O O . VAL B 1 50 ? 2.658 -5.59 -8.891 1 96.12 50 VAL B O 1
ATOM 1470 N N . PRO B 1 51 ? 2.775 -4.84 -11.016 1 97.81 51 PRO B N 1
ATOM 1471 C CA . PRO B 1 51 ? 1.584 -4 -10.875 1 97.81 51 PRO B CA 1
ATOM 1472 C C . PRO B 1 51 ? 0.285 -4.789 -11.023 1 97.81 51 PRO B C 1
ATOM 1474 O O . PRO B 1 51 ? 0.069 -5.453 -12.039 1 97.81 51 PRO B O 1
ATOM 1477 N N . LEU B 1 52 ? -0.519 -4.754 -10.016 1 97.88 52 LEU B N 1
ATOM 1478 C CA . LEU B 1 52 ? -1.806 -5.441 -10.031 1 97.88 52 LEU B CA 1
ATOM 1479 C C . LEU B 1 52 ? -2.924 -4.508 -9.578 1 97.88 52 LEU B C 1
ATOM 1481 O O . LEU B 1 52 ? -2.707 -3.629 -8.742 1 97.88 52 LEU B O 1
ATOM 1485 N N . ARG B 1 53 ? -4.039 -4.762 -10.188 1 98.06 53 ARG B N 1
ATOM 1486 C CA . ARG B 1 53 ? -5.207 -4.062 -9.664 1 98.06 53 ARG B CA 1
ATOM 1487 C C . ARG B 1 53 ? -5.781 -4.785 -8.453 1 98.06 53 ARG B C 1
ATOM 1489 O O . ARG B 1 53 ? -6.156 -5.957 -8.539 1 98.06 53 ARG B O 1
ATOM 1496 N N . ARG B 1 54 ? -5.832 -4.066 -7.297 1 97.62 54 ARG B N 1
ATOM 1497 C CA . ARG B 1 54 ? -6.375 -4.586 -6.047 1 97.62 54 ARG B CA 1
ATOM 1498 C C . ARG B 1 54 ? -7.293 -3.566 -5.383 1 97.62 54 ARG B C 1
ATOM 1500 O O . ARG B 1 54 ? -7.113 -2.359 -5.555 1 97.62 54 ARG B O 1
ATOM 1507 N N . CYS B 1 55 ? -8.242 -4.082 -4.672 1 97.5 55 CYS B N 1
ATOM 1508 C CA . CYS B 1 55 ? -9.148 -3.184 -3.977 1 97.5 55 CYS B CA 1
ATOM 1509 C C . CYS B 1 55 ? -8.414 -2.361 -2.928 1 97.5 55 CYS B C 1
ATOM 1511 O O . CYS B 1 55 ? -7.738 -2.916 -2.059 1 97.5 55 CYS B O 1
ATOM 1513 N N . ALA B 1 56 ? -8.5 -1.067 -3.025 1 97.31 56 ALA B N 1
ATOM 1514 C CA . ALA B 1 56 ? -7.871 -0.1 -2.127 1 97.31 56 ALA B CA 1
ATOM 1515 C C . ALA B 1 56 ? -8.766 1.121 -1.93 1 97.31 56 ALA B C 1
ATOM 1517 O O . ALA B 1 56 ? -9.727 1.323 -2.678 1 97.31 56 ALA B O 1
ATOM 1518 N N . GLY B 1 57 ? -8.352 1.886 -0.976 1 96.25 57 GLY B N 1
ATOM 1519 C CA . GLY B 1 57 ? -9.133 3.066 -0.646 1 96.25 57 GLY B CA 1
ATOM 1520 C C . GLY B 1 57 ? -9.891 2.932 0.661 1 96.25 57 GLY B C 1
ATOM 1521 O O . GLY B 1 57 ? -9.672 1.986 1.42 1 96.25 57 GLY B O 1
ATOM 1522 N N . CYS B 1 58 ? -10.719 3.992 0.931 1 94.88 58 CYS B N 1
ATOM 1523 C CA . CYS B 1 58 ? -11.391 4.047 2.225 1 94.88 58 CYS B CA 1
ATOM 1524 C C . CYS B 1 58 ? -12.906 3.992 2.057 1 94.88 58 CYS B C 1
ATOM 1526 O O . CYS B 1 58 ? -13.43 4.277 0.977 1 94.88 58 CYS B O 1
ATOM 1528 N N . CYS B 1 59 ? -13.547 3.543 3.086 1 93.75 59 CYS B N 1
ATOM 1529 C CA . CYS B 1 59 ? -15 3.48 3.158 1 93.75 59 CYS B CA 1
ATOM 1530 C C . CYS B 1 59 ? -15.555 4.633 3.986 1 93.75 59 CYS B C 1
ATOM 1532 O O . CYS B 1 59 ? -14.797 5.375 4.613 1 93.75 59 CYS B O 1
ATOM 1534 N N . ALA B 1 60 ? -16.859 4.895 3.889 1 85.88 60 ALA B N 1
ATOM 1535 C CA . ALA B 1 60 ? -17.5 5.996 4.602 1 85.88 60 ALA B CA 1
ATOM 1536 C C . ALA B 1 60 ? -17.469 5.766 6.109 1 85.88 60 ALA B C 1
ATOM 1538 O O . ALA B 1 60 ? -17.422 6.719 6.887 1 85.88 60 ALA B O 1
ATOM 1539 N N . ASP B 1 61 ? -17.484 4.512 6.43 1 81.75 61 ASP B N 1
ATOM 1540 C CA . ASP B 1 61 ? -17.5 4.145 7.84 1 81.75 61 ASP B CA 1
ATOM 1541 C C . ASP B 1 61 ? -16.25 3.355 8.227 1 81.75 61 ASP B C 1
ATOM 1543 O O . ASP B 1 61 ? -15.797 2.5 7.461 1 81.75 61 ASP B O 1
ATOM 1547 N N . GLU B 1 62 ? -15.742 3.635 9.391 1 77.56 62 GLU B N 1
ATOM 1548 C CA . GLU B 1 62 ? -14.539 2.967 9.867 1 77.56 62 GLU B CA 1
ATOM 1549 C C . GLU B 1 62 ? -14.789 1.482 10.117 1 77.56 62 GLU B C 1
ATOM 1551 O O . GLU B 1 62 ? -13.852 0.68 10.109 1 77.56 62 GLU B O 1
ATOM 1556 N N . GLY B 1 63 ? -16.047 1.185 10.352 1 83 63 GLY B N 1
ATOM 1557 C CA . GLY B 1 63 ? -16.391 -0.209 10.57 1 83 63 GLY B CA 1
ATOM 1558 C C . GLY B 1 63 ? -16.438 -1.024 9.289 1 83 63 GLY B C 1
ATOM 1559 O O . GLY B 1 63 ? -16.609 -2.244 9.336 1 83 63 GLY B O 1
ATOM 1560 N N . LEU B 1 64 ? -16.312 -0.358 8.203 1 89.12 64 LEU B N 1
ATOM 1561 C CA . LEU B 1 64 ? -16.391 -1.037 6.914 1 89.12 64 LEU B CA 1
ATOM 1562 C C . LEU B 1 64 ? -15 -1.275 6.344 1 89.12 64 LEU B C 1
ATOM 1564 O O . LEU B 1 64 ? -14.062 -0.529 6.648 1 89.12 64 LEU B O 1
ATOM 1568 N N . GLN B 1 65 ? -14.836 -2.357 5.629 1 91.25 65 GLN B N 1
ATOM 1569 C CA . GLN B 1 65 ? -13.586 -2.691 4.949 1 91.25 65 GLN B CA 1
ATOM 1570 C C . GLN B 1 65 ? -13.797 -2.791 3.441 1 91.25 65 GLN B C 1
ATOM 1572 O O . GLN B 1 65 ? -14.836 -3.26 2.982 1 91.25 65 GLN B O 1
ATOM 1577 N N . CYS B 1 66 ? -12.867 -2.352 2.672 1 94.81 66 CYS B N 1
ATOM 1578 C CA . CYS B 1 66 ? -12.883 -2.426 1.216 1 94.81 66 CYS B CA 1
ATOM 1579 C C . CYS B 1 66 ? -12.453 -3.809 0.734 1 94.81 66 CYS B C 1
ATOM 1581 O O . CYS B 1 66 ? -11.297 -4.191 0.884 1 94.81 66 CYS B O 1
ATOM 1583 N N . VAL B 1 67 ? -13.43 -4.59 0.137 1 93.94 67 VAL B N 1
ATOM 1584 C CA . VAL B 1 67 ? -13.141 -5.98 -0.192 1 93.94 67 VAL B CA 1
ATOM 1585 C C . VAL B 1 67 ? -13.484 -6.246 -1.656 1 93.94 67 VAL B C 1
ATOM 1587 O O . VAL B 1 67 ? -14.375 -5.609 -2.217 1 93.94 67 VAL B O 1
ATOM 1590 N N . PRO B 1 68 ? -12.781 -7.211 -2.328 1 94.06 68 PRO B N 1
ATOM 1591 C CA . PRO B 1 68 ? -13.102 -7.539 -3.721 1 94.06 68 PRO B CA 1
ATOM 1592 C C . PRO B 1 68 ? -14.398 -8.328 -3.857 1 94.06 68 PRO B C 1
ATOM 1594 O O . PRO B 1 68 ? -14.711 -9.164 -3.008 1 94.06 68 PRO B O 1
ATOM 1597 N N . THR B 1 69 ? -15.125 -8.047 -4.863 1 94.31 69 THR B N 1
ATOM 1598 C CA . THR B 1 69 ? -16.344 -8.805 -5.156 1 94.31 69 THR B CA 1
ATOM 1599 C C . THR B 1 69 ? -16.219 -9.516 -6.5 1 94.31 69 THR B C 1
ATOM 1601 O O . THR B 1 69 ? -17.016 -10.406 -6.809 1 94.31 69 THR B O 1
ATOM 1604 N N . ARG B 1 70 ? -15.289 -9.062 -7.293 1 96.44 70 ARG B N 1
ATOM 1605 C CA . ARG B 1 70 ? -14.984 -9.703 -8.57 1 96.44 70 ARG B CA 1
ATOM 1606 C C . ARG B 1 70 ? -13.484 -9.734 -8.82 1 96.44 70 ARG B C 1
ATOM 1608 O O . ARG B 1 70 ? -12.781 -8.766 -8.531 1 96.44 70 ARG B O 1
ATOM 1615 N N . MET B 1 71 ? -13.102 -10.828 -9.336 1 95.69 71 MET B N 1
ATOM 1616 C CA . MET B 1 71 ? -11.672 -11.008 -9.578 1 95.69 71 MET B CA 1
ATOM 1617 C C . MET B 1 71 ? -11.438 -11.773 -10.883 1 95.69 71 MET B C 1
ATOM 1619 O O . MET B 1 71 ? -12.352 -12.391 -11.422 1 95.69 71 MET B O 1
ATOM 1623 N N . HIS B 1 72 ? -10.227 -11.664 -11.406 1 95.75 72 HIS B N 1
ATOM 1624 C CA . HIS B 1 72 ? -9.812 -12.43 -12.578 1 95.75 72 HIS B CA 1
ATOM 1625 C C . HIS B 1 72 ? -8.305 -12.648 -12.594 1 95.75 72 HIS B C 1
ATOM 1627 O O . HIS B 1 72 ? -7.57 -11.984 -11.859 1 95.75 72 HIS B O 1
ATOM 1633 N N . VAL B 1 73 ? -7.953 -13.555 -13.375 1 95.94 73 VAL B N 1
ATOM 1634 C CA . VAL B 1 73 ? -6.547 -13.938 -13.414 1 95.94 73 VAL B CA 1
ATOM 1635 C C . VAL B 1 73 ? -5.848 -13.227 -14.57 1 95.94 73 VAL B C 1
ATOM 1637 O O . VAL B 1 73 ? -6.402 -13.117 -15.664 1 95.94 73 VAL B O 1
ATOM 1640 N N . VAL B 1 74 ? -4.684 -12.75 -14.367 1 96.38 74 VAL B N 1
ATOM 1641 C CA . VAL B 1 74 ? -3.811 -12.172 -15.383 1 96.38 74 VAL B CA 1
ATOM 1642 C C . VAL B 1 74 ? -2.471 -12.906 -15.391 1 96.38 74 VAL B C 1
ATOM 1644 O O . VAL B 1 74 ? -2.039 -13.43 -14.359 1 96.38 74 VAL B O 1
ATOM 1647 N N . VAL B 1 75 ? -1.937 -12.945 -16.547 1 95.94 75 VAL B N 1
ATOM 1648 C CA . VAL B 1 75 ? -0.636 -13.594 -16.672 1 95.94 75 VAL B CA 1
ATOM 1649 C C . VAL B 1 75 ? 0.428 -12.555 -17.016 1 95.94 75 VAL B C 1
ATOM 1651 O O . VAL B 1 75 ? 0.216 -11.711 -17.891 1 95.94 75 VAL B O 1
ATOM 1654 N N . MET B 1 76 ? 1.535 -12.578 -16.344 1 94.94 76 MET B N 1
ATOM 1655 C CA . MET B 1 76 ? 2.625 -11.633 -16.562 1 94.94 76 MET B CA 1
ATOM 1656 C C . MET B 1 76 ? 3.945 -12.367 -16.781 1 94.94 76 MET B C 1
ATOM 1658 O O . MET B 1 76 ? 4.188 -13.406 -16.172 1 94.94 76 MET B O 1
ATOM 1662 N N . GLU B 1 77 ? 4.699 -11.719 -17.672 1 92.69 77 GLU B N 1
ATOM 1663 C CA . GLU B 1 77 ? 6.02 -12.273 -17.953 1 92.69 77 GLU B CA 1
ATOM 1664 C C . GLU B 1 77 ? 7.051 -11.766 -16.938 1 92.69 77 GLU B C 1
ATOM 1666 O O . GLU B 1 77 ? 7.129 -10.57 -16.672 1 92.69 77 GLU B O 1
ATOM 1671 N N . VAL B 1 78 ? 7.777 -12.688 -16.438 1 91.06 78 VAL B N 1
ATOM 1672 C CA . VAL B 1 78 ? 8.883 -12.367 -15.555 1 91.06 78 VAL B CA 1
ATOM 1673 C C . VAL B 1 78 ? 10.133 -13.125 -15.992 1 91.06 78 VAL B C 1
ATOM 1675 O O . VAL B 1 78 ? 10.055 -14.031 -16.828 1 91.06 78 VAL B O 1
ATOM 1678 N N . MET B 1 79 ? 11.188 -12.664 -15.508 1 87.81 79 MET B N 1
ATOM 1679 C CA . MET B 1 79 ? 12.445 -13.344 -15.812 1 87.81 79 MET B CA 1
ATOM 1680 C C . MET B 1 79 ? 13.07 -13.914 -14.547 1 87.81 79 MET B C 1
ATOM 1682 O O . MET B 1 79 ? 13.008 -13.297 -13.477 1 87.81 79 MET B O 1
ATOM 1686 N N . GLY B 1 80 ? 13.641 -15.016 -14.734 1 80.75 80 GLY B N 1
ATOM 1687 C CA . GLY B 1 80 ? 14.422 -15.594 -13.648 1 80.75 80 GLY B CA 1
ATOM 1688 C C . GLY B 1 80 ? 13.773 -16.828 -13.047 1 80.75 80 GLY B C 1
ATOM 1689 O O . GLY B 1 80 ? 13.016 -17.531 -13.719 1 80.75 80 GLY B O 1
ATOM 1690 N N . GLY B 1 81 ? 14.188 -17.156 -11.836 1 64.5 81 GLY B N 1
ATOM 1691 C CA . GLY B 1 81 ? 13.711 -18.344 -11.156 1 64.5 81 GLY B CA 1
ATOM 1692 C C . GLY B 1 81 ? 14.625 -19.547 -11.359 1 64.5 81 GLY B C 1
ATOM 1693 O O . GLY B 1 81 ? 15.773 -19.391 -11.766 1 64.5 81 GLY B O 1
ATOM 1694 N N . ARG B 1 82 ? 14.164 -20.594 -10.883 1 62 82 ARG B N 1
ATOM 1695 C CA . ARG B 1 82 ? 14.953 -21.828 -10.852 1 62 82 ARG B CA 1
ATOM 1696 C C . ARG B 1 82 ? 15.523 -22.141 -12.227 1 62 82 ARG B C 1
ATOM 1698 O O . ARG B 1 82 ? 16.688 -22.531 -12.344 1 62 82 ARG B O 1
ATOM 1705 N N . ALA B 1 83 ? 14.672 -22 -13.141 1 60.78 83 ALA B N 1
ATOM 1706 C CA . ALA B 1 83 ? 15.086 -22.453 -14.469 1 60.78 83 ALA B CA 1
ATOM 1707 C C . ALA B 1 83 ? 15.773 -21.328 -15.242 1 60.78 83 ALA B C 1
ATOM 1709 O O . ALA B 1 83 ? 16.453 -21.594 -16.234 1 60.78 83 ALA B O 1
ATOM 1710 N N . GLY B 1 84 ? 15.781 -20.203 -14.656 1 68.12 84 GLY B N 1
ATOM 1711 C CA . GLY B 1 84 ? 16.312 -19.094 -15.438 1 68.12 84 GLY B CA 1
ATOM 1712 C C . GLY B 1 84 ? 15.445 -18.75 -16.641 1 68.12 84 GLY B C 1
ATOM 1713 O O . GLY B 1 84 ? 14.461 -19.438 -16.922 1 68.12 84 GLY B O 1
ATOM 1714 N N . GLY B 1 85 ? 15.398 -17.625 -17.172 1 80.62 85 GLY B N 1
ATOM 1715 C CA . GLY B 1 85 ? 14.727 -17.266 -18.406 1 80.62 85 GLY B CA 1
ATOM 1716 C C . GLY B 1 85 ? 13.375 -16.609 -18.188 1 80.62 85 GLY B C 1
ATOM 1717 O O . GLY B 1 85 ? 13.125 -16.031 -17.125 1 80.62 85 GLY B O 1
ATOM 1718 N N . GLU B 1 86 ? 12.617 -16.656 -19.234 1 85.94 86 GLU B N 1
ATOM 1719 C CA . GLU B 1 86 ? 11.289 -16.047 -19.25 1 85.94 86 GLU B CA 1
ATOM 1720 C C . GLU B 1 86 ? 10.242 -16.984 -18.672 1 85.94 86 GLU B C 1
ATOM 1722 O O . GLU B 1 86 ? 10.219 -18.172 -19 1 85.94 86 GLU B O 1
ATOM 1727 N N . ARG B 1 87 ? 9.492 -16.406 -17.797 1 87.44 87 ARG B N 1
ATOM 1728 C CA . ARG B 1 87 ? 8.422 -17.188 -17.188 1 87.44 87 ARG B CA 1
ATOM 1729 C C . ARG B 1 87 ? 7.109 -16.406 -17.188 1 87.44 87 ARG B C 1
ATOM 1731 O O . ARG B 1 87 ? 7.117 -15.172 -17.062 1 87.44 87 ARG B O 1
ATOM 1738 N N . ASN B 1 88 ? 6.09 -17.172 -17.391 1 90.12 88 ASN B N 1
ATOM 1739 C CA . ASN B 1 88 ? 4.754 -16.594 -17.281 1 90.12 88 ASN B CA 1
ATOM 1740 C C . ASN B 1 88 ? 4.082 -16.984 -15.961 1 90.12 88 ASN B C 1
ATOM 1742 O O . ASN B 1 88 ? 3.875 -18.172 -15.695 1 90.12 88 ASN B O 1
ATOM 1746 N N . LEU B 1 89 ? 3.828 -16.031 -15.188 1 89.44 89 LEU B N 1
ATOM 1747 C CA . LEU B 1 89 ? 3.213 -16.297 -13.891 1 89.44 89 LEU B CA 1
ATOM 1748 C C . LEU B 1 89 ? 1.796 -15.734 -13.836 1 89.44 89 LEU B C 1
ATOM 1750 O O . LEU B 1 89 ? 1.531 -14.648 -14.359 1 89.44 89 LEU B O 1
ATOM 1754 N N . ALA B 1 90 ? 0.908 -16.469 -13.211 1 93 90 ALA B N 1
ATOM 1755 C CA . ALA B 1 90 ? -0.484 -16.047 -13.062 1 93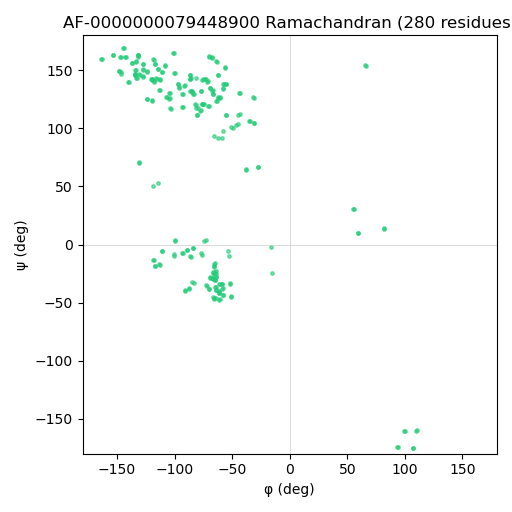 90 ALA B CA 1
ATOM 1756 C C . ALA B 1 90 ? -0.687 -15.273 -11.766 1 93 90 ALA B C 1
ATOM 1758 O O . ALA B 1 90 ? -0.151 -15.648 -10.719 1 93 90 ALA B O 1
ATOM 1759 N N . PHE B 1 91 ? -1.453 -14.172 -11.844 1 93.88 91 PHE B N 1
ATOM 1760 C CA . PHE B 1 91 ? -1.797 -13.344 -10.695 1 93.88 91 PHE B CA 1
ATOM 1761 C C . PHE B 1 91 ? -3.291 -13.047 -10.664 1 93.88 91 PHE B C 1
ATOM 1763 O O . PHE B 1 91 ? -3.977 -13.188 -11.68 1 93.88 91 PHE B O 1
ATOM 1770 N N . VAL B 1 92 ? -3.701 -12.664 -9.531 1 94.06 92 VAL B N 1
ATOM 1771 C CA . VAL B 1 92 ? -5.109 -12.312 -9.383 1 94.06 92 VAL B CA 1
ATOM 1772 C C . VAL B 1 92 ? -5.266 -10.797 -9.344 1 94.06 92 VAL B C 1
ATOM 1774 O O . VAL B 1 92 ? -4.562 -10.109 -8.594 1 94.06 92 VAL B O 1
ATOM 1777 N N . GLU B 1 93 ? -6.18 -10.312 -10.164 1 96.94 93 GLU B N 1
ATOM 1778 C CA . GLU B 1 93 ? -6.57 -8.906 -10.109 1 96.94 93 GLU B CA 1
ATOM 1779 C C . GLU B 1 93 ? -8.016 -8.75 -9.664 1 96.94 93 GLU B C 1
ATOM 1781 O O . GLU B 1 93 ? -8.836 -9.656 -9.852 1 96.94 93 GLU B O 1
ATOM 1786 N N . HIS B 1 94 ? -8.258 -7.664 -9.055 1 96.88 94 HIS B N 1
ATOM 1787 C CA . HIS B 1 94 ? -9.609 -7.324 -8.625 1 96.88 94 HIS B CA 1
ATOM 1788 C C . HIS B 1 94 ? -10.297 -6.418 -9.641 1 96.88 94 HIS B C 1
ATOM 1790 O O . HIS B 1 94 ? -9.695 -5.461 -10.141 1 96.88 94 HIS B O 1
ATOM 1796 N N . SER B 1 95 ? -11.555 -6.766 -9.93 1 97.94 95 SER B N 1
ATOM 1797 C CA . SER B 1 95 ? -12.258 -5.98 -10.938 1 97.94 95 SER B CA 1
ATOM 1798 C C . SER B 1 95 ? -13.406 -5.191 -10.32 1 97.94 95 SER B C 1
ATOM 1800 O O . SER B 1 95 ? -13.938 -4.27 -10.945 1 97.94 95 SER B O 1
ATOM 1802 N N . ALA B 1 96 ? -13.797 -5.617 -9.125 1 98 96 ALA B N 1
ATOM 1803 C CA . ALA B 1 96 ? -14.844 -4.898 -8.398 1 98 96 ALA B CA 1
ATOM 1804 C C . ALA B 1 96 ? -14.633 -4.988 -6.891 1 98 96 ALA B C 1
ATOM 1806 O O . ALA B 1 96 ? -14.055 -5.961 -6.398 1 98 96 ALA B O 1
ATOM 1807 N N . CYS B 1 97 ? -15.055 -3.963 -6.203 1 97.69 97 CYS B N 1
ATOM 1808 C CA . CYS B 1 97 ? -14.859 -3.863 -4.762 1 97.69 97 CYS B CA 1
ATOM 1809 C C . CYS B 1 97 ? -16.125 -3.355 -4.07 1 97.69 97 CYS B C 1
ATOM 1811 O O . CYS B 1 97 ? -16.969 -2.73 -4.707 1 97.69 97 CYS B O 1
ATOM 1813 N N . GLU B 1 98 ? -16.219 -3.672 -2.859 1 95.75 98 GLU B N 1
ATOM 1814 C CA . GLU B 1 98 ? -17.312 -3.15 -2.033 1 95.75 98 GLU B CA 1
ATOM 1815 C C . GLU B 1 98 ? -16.859 -2.947 -0.59 1 95.75 98 GLU B C 1
ATOM 1817 O O . GLU B 1 98 ? -15.938 -3.623 -0.12 1 95.75 98 GLU B O 1
ATOM 1822 N N . CYS B 1 99 ? -17.406 -1.945 0.068 1 95.12 99 CYS B N 1
ATOM 1823 C CA . CYS B 1 99 ? -17.234 -1.774 1.506 1 95.12 99 CYS B CA 1
ATOM 1824 C C . CYS B 1 99 ? -18.172 -2.691 2.281 1 95.12 99 CYS B C 1
ATOM 1826 O O . CYS B 1 99 ? -19.391 -2.613 2.129 1 95.12 99 CYS B O 1
ATOM 1828 N N . ARG B 1 100 ? -17.594 -3.574 3.031 1 92.81 100 ARG B N 1
ATOM 1829 C CA . ARG B 1 100 ? -18.344 -4.539 3.826 1 92.81 100 ARG B CA 1
ATOM 1830 C C . ARG B 1 100 ? -17.891 -4.516 5.285 1 92.81 100 ARG B C 1
ATOM 1832 O O . ARG B 1 100 ? -16.781 -4.09 5.59 1 92.81 100 ARG B O 1
ATOM 1839 N N . PRO B 1 101 ? -18.781 -4.918 6.109 1 89.94 101 PRO B N 1
ATOM 1840 C CA . PRO B 1 101 ? -18.375 -4.977 7.516 1 89.94 101 PRO B CA 1
ATOM 1841 C C . PRO B 1 101 ? -17.125 -5.832 7.734 1 89.94 101 PRO B C 1
ATOM 1843 O O . PRO B 1 101 ? -16.953 -6.863 7.074 1 89.94 101 PRO B O 1
ATOM 1846 N N . SER B 1 102 ? -16.281 -5.301 8.57 1 86.38 102 SER B N 1
ATOM 1847 C CA . SER B 1 102 ? -15.039 -6.02 8.852 1 86.38 102 SER B CA 1
ATOM 1848 C C . SER B 1 102 ? -15.32 -7.371 9.5 1 86.38 102 SER B C 1
ATOM 1850 O O . SER B 1 102 ? -16.234 -7.496 10.312 1 86.38 102 SER B O 1
ATOM 1852 N N . CYS B 1 103 ? -14.422 -8.336 9.125 1 82.94 103 CYS B N 1
ATOM 1853 C CA . CYS B 1 103 ? -14.547 -9.672 9.688 1 82.94 103 CYS B CA 1
ATOM 1854 C C . CYS B 1 103 ? -13.805 -9.773 11.016 1 82.94 103 CYS B C 1
ATOM 1856 O O . CYS B 1 103 ? -12.797 -9.094 11.227 1 82.94 103 CYS B O 1
ATOM 1858 N N . PRO B 1 104 ? -14.336 -10.5 11.977 1 82.94 104 PRO B N 1
ATOM 1859 C CA . PRO B 1 104 ? -13.578 -10.719 13.211 1 82.94 104 PRO B CA 1
ATOM 1860 C C . PRO B 1 104 ? -12.219 -11.375 12.961 1 82.94 104 PRO B C 1
ATOM 1862 O O . PRO B 1 104 ? -12.078 -12.164 12.016 1 82.94 104 PRO B O 1
ATOM 1865 N N . PRO B 1 105 ? -11.203 -10.883 13.664 1 83.44 105 PRO B N 1
ATOM 1866 C CA . PRO B 1 105 ? -9.891 -11.5 13.461 1 83.44 105 PRO B CA 1
ATOM 1867 C C . PRO B 1 105 ? -9.898 -13.008 13.727 1 83.44 105 PRO B C 1
ATOM 1869 O O . PRO B 1 105 ? -10.734 -13.5 14.492 1 83.44 105 PRO B O 1
ATOM 1872 N N . CYS B 1 106 ? -8.93 -13.641 12.984 1 87.12 106 CYS B N 1
ATOM 1873 C CA . CYS B 1 106 ? -8.781 -15.07 13.227 1 87.12 106 CYS B CA 1
ATOM 1874 C C . CYS B 1 106 ? -8.141 -15.336 14.578 1 87.12 106 CYS B C 1
ATOM 1876 O O . CYS B 1 106 ? -7.305 -14.562 15.039 1 87.12 106 CYS B O 1
ATOM 1878 N N . SER B 1 107 ? -8.57 -16.281 15.273 1 83.12 107 SER B N 1
ATOM 1879 C CA 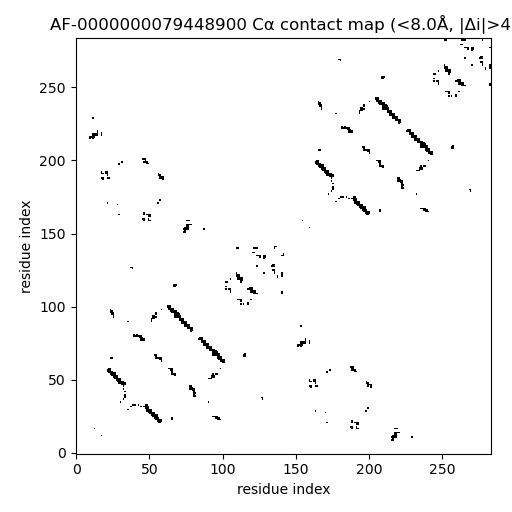. SER B 1 107 ? -8.062 -16.641 16.594 1 83.12 107 SER B CA 1
ATOM 1880 C C . SER B 1 107 ? -6.613 -17.109 16.531 1 83.12 107 SER B C 1
ATOM 1882 O O . SER B 1 107 ? -5.852 -16.922 17.484 1 83.12 107 SER B O 1
ATOM 1884 N N . ASP B 1 108 ? -6.273 -17.703 15.414 1 84.62 108 ASP B N 1
ATOM 1885 C CA . ASP B 1 108 ? -4.938 -18.266 15.211 1 84.62 108 ASP B CA 1
ATOM 1886 C C . ASP B 1 108 ? -4.105 -17.359 14.297 1 84.62 108 ASP B C 1
ATOM 1888 O O . ASP B 1 108 ? -4.504 -17.078 13.164 1 84.62 108 ASP B O 1
ATOM 1892 N N . LYS B 1 109 ? -2.928 -16.953 14.711 1 83.94 109 LYS B N 1
ATOM 1893 C CA . LYS B 1 109 ? -2.068 -16.047 13.961 1 83.94 109 LYS B CA 1
ATOM 1894 C C . LYS B 1 109 ? -1.584 -16.688 12.664 1 83.94 109 LYS B C 1
ATOM 1896 O O . LYS B 1 109 ? -1.126 -16 11.75 1 83.94 109 LYS B O 1
ATOM 1901 N N . ARG B 1 110 ? -1.706 -18.016 12.586 1 84.12 110 ARG B N 1
ATOM 1902 C CA . ARG B 1 110 ? -1.259 -18.734 11.398 1 84.12 110 ARG B CA 1
ATOM 1903 C C . ARG B 1 110 ? -2.332 -18.719 10.32 1 84.12 110 ARG B C 1
ATOM 1905 O O . ARG B 1 110 ? -2.104 -19.203 9.203 1 84.12 110 ARG B O 1
ATOM 1912 N N . ARG B 1 111 ? -3.416 -18.125 10.742 1 85.56 111 ARG B N 1
ATOM 1913 C CA . ARG B 1 111 ? -4.523 -18.078 9.789 1 85.56 111 ARG B CA 1
ATOM 1914 C C . ARG B 1 111 ? -4.777 -16.656 9.297 1 85.56 111 ARG B C 1
ATOM 1916 O O . ARG B 1 111 ? -4.402 -15.695 9.969 1 85.56 111 ARG B O 1
ATOM 1923 N N . ARG B 1 112 ? -5.223 -16.625 8.07 1 82.69 112 ARG B N 1
ATOM 1924 C CA . ARG B 1 112 ? -5.602 -15.352 7.48 1 82.69 112 ARG B CA 1
ATOM 1925 C C . ARG B 1 112 ? -7.066 -15.352 7.066 1 82.69 112 ARG B C 1
ATOM 1927 O O . ARG B 1 112 ? -7.59 -16.375 6.617 1 82.69 112 ARG B O 1
ATOM 1934 N N . GLN B 1 113 ? -7.621 -14.219 7.277 1 83.62 113 GLN B N 1
ATOM 1935 C CA . GLN B 1 113 ? -9.039 -14.062 6.961 1 83.62 113 GLN B CA 1
ATOM 1936 C C . GLN B 1 113 ? -9.242 -13.742 5.484 1 83.62 113 GLN B C 1
ATOM 1938 O O . GLN B 1 113 ? -8.516 -12.93 4.91 1 83.62 113 GLN B O 1
ATOM 1943 N N . ASP B 1 114 ? -10.164 -14.57 4.969 1 76.44 114 ASP B N 1
ATOM 1944 C CA . ASP B 1 114 ? -10.609 -14.219 3.625 1 76.44 114 ASP B CA 1
ATOM 1945 C C . ASP B 1 114 ? -11.547 -13.016 3.658 1 76.44 114 ASP B C 1
ATOM 1947 O O . ASP B 1 114 ? -12.594 -13.047 4.316 1 76.44 114 ASP B O 1
ATOM 1951 N N . PRO B 1 115 ? -11.172 -12.039 3.012 1 73.5 115 PRO B N 1
ATOM 1952 C CA . PRO B 1 115 ? -11.984 -10.82 3.113 1 73.5 115 PRO B CA 1
ATOM 1953 C C . PRO B 1 115 ? -13.391 -11 2.547 1 73.5 115 PRO B C 1
ATOM 1955 O O . PRO B 1 115 ? -14.305 -10.266 2.924 1 73.5 115 PRO B O 1
ATOM 1958 N N . GLN B 1 116 ? -13.547 -12 1.631 1 74.06 116 GLN B N 1
ATOM 1959 C CA . GLN B 1 116 ? -14.844 -12.18 1 1 74.06 116 GLN B CA 1
ATOM 1960 C C . GLN B 1 116 ? -15.742 -13.086 1.839 1 74.06 116 GLN B C 1
ATOM 1962 O O . GLN B 1 116 ? -16.938 -12.828 1.97 1 74.06 116 GLN B O 1
ATOM 1967 N N . THR B 1 117 ? -15.133 -14.055 2.4 1 78.06 117 THR B N 1
ATOM 1968 C CA . THR B 1 117 ? -15.953 -15.07 3.057 1 78.06 117 THR B CA 1
ATOM 1969 C C . THR B 1 117 ? -15.781 -15.008 4.57 1 78.06 117 THR B C 1
ATOM 1971 O O . THR B 1 117 ? -16.516 -15.656 5.312 1 78.06 117 THR B O 1
ATOM 1974 N N . CYS B 1 118 ? -14.898 -14.203 5.062 1 85.56 118 CYS B N 1
ATOM 1975 C CA . CYS B 1 118 ? -14.539 -14.062 6.469 1 85.56 118 CYS B CA 1
ATOM 1976 C C . CYS B 1 118 ? -14.039 -15.383 7.039 1 85.56 118 CYS B C 1
ATOM 1978 O O . CYS B 1 118 ? -13.852 -15.508 8.25 1 85.56 118 CYS B O 1
ATOM 1980 N N . GLN B 1 119 ? -13.852 -16.25 6.113 1 84.94 119 GLN B N 1
ATOM 1981 C CA . GLN B 1 119 ? -13.312 -17.531 6.562 1 84.94 119 GLN B CA 1
ATOM 1982 C C . GLN B 1 119 ? -11.828 -17.438 6.871 1 84.94 119 GLN B C 1
ATOM 1984 O O . GLN B 1 119 ? -11.102 -16.672 6.23 1 84.94 119 GLN B O 1
ATOM 1989 N N . CYS B 1 120 ? -11.367 -18.141 7.945 1 87.19 120 CYS B N 1
ATOM 1990 C CA . CYS B 1 120 ? -9.953 -18.172 8.32 1 87.19 120 CYS B CA 1
ATOM 1991 C C . CYS B 1 120 ? -9.258 -19.375 7.688 1 87.19 120 CYS B C 1
ATOM 1993 O O . CYS B 1 120 ? -9.727 -20.5 7.816 1 87.19 120 CYS B O 1
ATOM 1995 N N . ARG B 1 121 ? -8.258 -19.031 6.832 1 85.56 121 ARG B N 1
ATOM 1996 C CA . ARG B 1 121 ? -7.477 -20.062 6.184 1 85.56 121 ARG B CA 1
ATOM 1997 C C . ARG B 1 121 ? -6.008 -19.984 6.586 1 85.56 121 ARG B C 1
ATOM 1999 O O . ARG B 1 121 ? -5.543 -18.922 7.035 1 85.56 121 ARG B O 1
ATOM 2006 N N . CYS B 1 122 ? -5.293 -21.141 6.41 1 84.56 122 CYS B N 1
ATOM 2007 C CA . CYS B 1 122 ? -3.873 -21.156 6.742 1 84.56 122 CYS B CA 1
ATOM 2008 C C . CYS B 1 122 ? -3.078 -20.266 5.805 1 84.56 122 CYS B C 1
ATOM 2010 O O . CYS B 1 122 ? -3.299 -20.266 4.594 1 84.56 122 CYS B O 1
ATOM 2012 N N . ARG B 1 123 ? -2.268 -19.391 6.363 1 79.25 123 ARG B N 1
ATOM 2013 C CA . ARG B 1 123 ? -1.394 -18.531 5.582 1 79.25 123 ARG B CA 1
ATOM 2014 C C . ARG B 1 123 ? -0.454 -19.344 4.699 1 79.25 123 ARG B C 1
ATOM 2016 O O . ARG B 1 123 ? -0.2 -18.969 3.551 1 79.25 123 ARG B O 1
ATOM 2023 N N . ARG B 1 124 ? 0.007 -20.5 5.301 1 74.12 124 ARG B N 1
ATOM 2024 C CA . ARG B 1 124 ? 0.926 -21.359 4.559 1 74.12 124 ARG B CA 1
ATOM 2025 C C . ARG B 1 124 ? 0.183 -22.172 3.516 1 74.12 124 ARG B C 1
ATOM 2027 O O . ARG B 1 124 ? -0.907 -22.688 3.783 1 74.12 124 ARG B O 1
ATOM 2034 N N . ARG B 1 125 ? 0.75 -22.141 2.311 1 72.06 125 ARG B N 1
ATOM 2035 C CA . ARG B 1 125 ? 0.12 -22.953 1.274 1 72.06 125 ARG B CA 1
ATOM 2036 C C . ARG B 1 125 ? 0.647 -24.375 1.305 1 72.06 125 ARG B C 1
ATOM 2038 O O . ARG B 1 125 ? 1.785 -24.609 1.714 1 72.06 125 ARG B O 1
ATOM 2045 N N . SER B 1 126 ? -0.271 -25.312 0.978 1 74 126 SER B N 1
ATOM 2046 C CA . SER B 1 126 ? 0.052 -26.734 0.967 1 74 126 SER B CA 1
ATOM 2047 C C . SER B 1 126 ? 1.294 -27.016 0.128 1 74 126 SER B C 1
ATOM 2049 O O . SER B 1 126 ? 2.1 -27.875 0.471 1 74 126 SER B O 1
ATOM 2051 N N . GLN B 1 127 ? 1.41 -26.219 -0.89 1 70.44 127 GLN B N 1
ATOM 2052 C CA . GLN B 1 127 ? 2.514 -26.469 -1.812 1 70.44 127 GLN B CA 1
ATOM 2053 C C . GLN B 1 127 ? 3.861 -26.281 -1.12 1 70.44 127 GLN B C 1
ATOM 2055 O O . GLN B 1 127 ? 4.805 -27.031 -1.361 1 70.44 127 GLN B O 1
ATOM 2060 N N . HIS B 1 128 ? 3.906 -25.297 -0.309 1 71.44 128 HIS B N 1
ATOM 2061 C CA . HIS B 1 128 ? 5.125 -25.031 0.446 1 71.44 128 HIS B CA 1
ATOM 2062 C C . HIS B 1 128 ? 5.52 -26.234 1.293 1 71.44 128 HIS B C 1
ATOM 2064 O O . HIS B 1 128 ? 6.699 -26.578 1.383 1 71.44 128 HIS B O 1
ATOM 2070 N N . CYS B 1 129 ? 4.555 -26.781 1.889 1 74.69 129 CYS B N 1
ATOM 2071 C CA . CYS B 1 129 ? 4.793 -27.969 2.713 1 74.69 129 CYS B CA 1
ATOM 2072 C C . CYS B 1 129 ? 5.145 -29.172 1.851 1 74.69 129 CYS B C 1
ATOM 2074 O O . CYS B 1 129 ? 6.055 -29.938 2.186 1 74.69 129 CYS B O 1
ATOM 2076 N N . GLN B 1 130 ? 4.523 -29.297 0.735 1 75.31 130 GLN B N 1
ATOM 2077 C CA . GLN B 1 130 ? 4.758 -30.438 -0.147 1 75.31 130 GLN B CA 1
ATOM 2078 C C . GLN B 1 130 ? 6.191 -30.438 -0.677 1 75.31 130 GLN B C 1
ATOM 2080 O O . GLN B 1 130 ? 6.824 -31.5 -0.772 1 75.31 130 GLN B O 1
ATOM 2085 N N . ASP B 1 131 ? 6.66 -29.312 -0.921 1 70.88 131 ASP B N 1
ATOM 2086 C CA . ASP B 1 131 ? 8.016 -29.172 -1.438 1 70.88 131 ASP B CA 1
ATOM 2087 C C . ASP B 1 131 ? 9.047 -29.672 -0.418 1 70.88 131 ASP B C 1
ATOM 2089 O O . ASP B 1 131 ? 10.141 -30.078 -0.789 1 70.88 131 ASP B O 1
ATOM 2093 N N . ARG B 1 132 ? 8.664 -29.625 0.794 1 74.94 132 ARG B N 1
ATOM 2094 C CA . ARG B 1 132 ? 9.547 -30.047 1.876 1 74.94 132 ARG B CA 1
ATOM 2095 C C . ARG B 1 132 ? 9.211 -31.469 2.324 1 74.94 132 ARG B C 1
ATOM 2097 O O . ARG B 1 132 ? 9.727 -31.938 3.34 1 74.94 132 ARG B O 1
ATOM 2104 N N . GLY B 1 133 ? 8.281 -32.031 1.629 1 80.69 133 GLY B N 1
ATOM 2105 C CA . GLY B 1 133 ? 7.867 -33.375 1.964 1 80.69 133 GLY B CA 1
ATOM 2106 C C . GLY B 1 133 ? 6.875 -33.438 3.111 1 80.69 133 GLY B C 1
ATOM 2107 O O . GLY B 1 133 ? 6.754 -34.469 3.787 1 80.69 133 GLY B O 1
ATOM 2108 N N . LEU B 1 134 ? 6.41 -32.25 3.346 1 81.81 134 LEU B N 1
ATOM 2109 C CA . LEU B 1 134 ? 5.469 -32.188 4.457 1 81.81 134 LEU B CA 1
ATOM 2110 C C . LEU B 1 134 ? 4.047 -31.953 3.947 1 81.81 134 LEU B C 1
ATOM 2112 O O . LEU B 1 134 ? 3.842 -31.703 2.758 1 81.81 134 LEU B O 1
ATOM 2116 N N . GLU B 1 135 ? 3.047 -32.375 4.699 1 85.25 135 GLU B N 1
ATOM 2117 C CA . GLU B 1 135 ? 1.645 -32.094 4.395 1 85.25 135 GLU B CA 1
ATOM 2118 C C . GLU B 1 135 ? 1.068 -31.062 5.344 1 85.25 135 GLU B C 1
ATOM 2120 O O . GLU B 1 135 ? 1.207 -31.172 6.562 1 85.25 135 GLU B O 1
ATOM 2125 N N . LEU B 1 136 ? 0.513 -30.062 4.809 1 83.75 136 LEU B N 1
ATOM 2126 C CA . LEU B 1 136 ? -0.074 -29 5.617 1 83.75 136 LEU B CA 1
ATOM 2127 C C . LEU B 1 136 ? -1.335 -29.484 6.324 1 83.75 136 LEU B C 1
ATOM 2129 O O . LEU B 1 136 ? -2.254 -30 5.68 1 83.75 136 LEU B O 1
ATOM 2133 N N . ASN B 1 137 ? -1.264 -29.438 7.68 1 85.88 137 ASN B N 1
ATOM 2134 C CA . ASN B 1 137 ? -2.475 -29.672 8.461 1 85.88 137 ASN B CA 1
ATOM 2135 C C . ASN B 1 137 ? -3.389 -28.453 8.469 1 85.88 137 ASN B C 1
ATOM 2137 O O . ASN B 1 137 ? -3.033 -27.422 9.023 1 85.88 137 ASN B O 1
ATOM 2141 N N . GLU B 1 138 ? -4.605 -28.578 7.879 1 82.25 138 GLU B N 1
ATOM 2142 C CA . GLU B 1 138 ? -5.523 -27.453 7.719 1 82.25 138 GLU B CA 1
ATOM 2143 C C . GLU B 1 138 ? -6.023 -26.953 9.07 1 82.25 138 GLU B C 1
ATOM 2145 O O . GLU B 1 138 ? -6.488 -25.812 9.18 1 82.25 138 GLU B O 1
ATOM 2150 N N . HIS B 1 139 ? -5.871 -27.797 10.062 1 83.38 139 HIS B N 1
ATOM 2151 C CA . HIS B 1 139 ? -6.387 -27.406 11.367 1 83.38 139 HIS B CA 1
ATOM 2152 C C . HIS B 1 139 ? -5.32 -26.688 12.188 1 83.38 139 HIS B C 1
ATOM 2154 O O . HIS B 1 139 ? -5.586 -25.625 12.758 1 83.38 139 HIS B O 1
ATOM 2160 N N . SER B 1 140 ? -4.102 -27.188 12.078 1 85.75 140 SER B N 1
ATOM 2161 C CA . SER B 1 140 ? -3.041 -26.609 12.883 1 85.75 140 SER B CA 1
ATOM 2162 C C . SER B 1 140 ? -2.188 -25.641 12.055 1 85.75 140 SER B C 1
ATOM 2164 O O . SER B 1 140 ? -1.385 -24.891 12.609 1 85.75 140 SER B O 1
ATOM 2166 N N . CYS B 1 141 ? -2.461 -25.703 10.719 1 87.62 141 CYS B N 1
ATOM 2167 C CA . CYS B 1 141 ? -1.712 -24.875 9.781 1 87.62 141 CYS B CA 1
ATOM 2168 C C . CYS B 1 141 ? -0.214 -25.125 9.906 1 87.62 141 CYS B C 1
ATOM 2170 O O . CYS B 1 141 ? 0.582 -24.188 9.859 1 87.62 141 CYS B O 1
ATOM 2172 N N . ARG B 1 142 ? 0.268 -26.422 10.297 1 83.94 142 ARG B N 1
ATOM 2173 C CA . ARG B 1 142 ? 1.663 -26.828 10.422 1 83.94 142 ARG B CA 1
ATOM 2174 C C . ARG B 1 142 ? 1.908 -28.156 9.711 1 83.94 142 ARG B C 1
ATOM 2176 O O . ARG B 1 142 ? 0.972 -28.938 9.484 1 83.94 142 ARG B O 1
#

Foldseek 3Di:
DDDPDPPPPPDDDDPVRVCVVAAWWWDWDKAFPCLQPVVQPPVDKVPRIDIATDTGHDDPDPQWDKAAPDKDKDWDWIADGPVGGIDIDIDMHGHGIDIHGAADDDPDPQWDAHRVPRDTWGSDDQVVQVVVVHGQDGVNRD/DPDPPPPPPPDDDDPVRVCVVAAWWWDWDKAFPCLFPVVLPPPDKVPRIDIATDTGHDDPDPQWDKAAPDKDKDWDWIADGDVGGIDIDIDMHGHGIDIHGAADDDPDPQWDAHRVPRDTWGSDDQVVQVVVVHGQDRVVRD

Sequence (284 aa):
SGVPGGAGHQEAQGWMEVYNRSFCQPKEMLVPVSEEHPAEVEHLLAPSCVPLRRCAGCCADEGLQCVPTRMHVVVMEVMGGRAGGERNLAFVEHSACECRPSCPPCSDKRRRQDPQTCQCRCRRRSQHCQDRGLELNEHSCRSGVPGGAGHQEAQGWMEVYNRSFCQPKEMLVPVSEEHPAEVEHLLAPSCVPLRRCAGCCADEGLQCVPTRMHVVVMEVMGGRAGGERNLAFVEHSACECRPSCPPCSDKRRRQDPQTCQCRCRRRSQHCQDRGLELNEHSCR

Secondary structure (DSSP, 8-state):
-----------PBPHHHHHHHHBSEEEEEEEEHHHH-GGG-SS-EESSEEEEEEEESB-SSTTEEEEEEEEEEEEEEEEESSS-SEEEEEEEEEEEEEEEEPPPPPSSTTEEE-TTT--EEESS-HHHHHHTT----TTTT-/-----------PBPHHHHHHHHBSEEEEEEEEHHHH-GGG-SS-EESSEEEEEEEESB-SSTTEEEEEEEEEEEEEEEEESSS-SEEEEEEEEEEEEEEEEPPPPPSSTTEEE-TTT--EEESS-HHHHHHTT----TTTT-

Radius of gyration: 22.25 Å; Cα contacts (8 Å, |Δi|>4): 574; chains: 2; bounding box: 46×76×54 Å

pLDDT: mean 83.43, std 15.63, range [25.45, 98.44]

Nearest PDB structures (foldseek):
  2gnn-assembly1_B  TM=9.529E-01  e=7.160E-09  Orf virus (strain NZ2)
  6t9d-assembly1_CCC  TM=9.332E-01  e=1.236E-08  Homo sapiens
  2xac-assembly1_B  TM=8.598E-01  e=1.456E-08  Homo sapiens
  2c7w-assembly1_B  TM=8.825E-01  e=4.585E-08  Homo sapiens
  2xac-assembly1_A  TM=8.089E-01  e=6.363E-08  Homo sapiens

Organism: Chrysemys picta bellii (NCBI:txid8478)